Protein AF-A0A9Q0WV45-F1 (afdb_monomer)

Foldseek 3Di:
DVVVVVVVVVVVVVVVVVVVVVVVVPPPDDDDDDDDDDDDDDDDDDDDDDDDDDDDDDDDDDDPPPPVPPDDPPCPLVVLLVVLLVCLVVLVLVVSVVSVVVCVVVVHDHDPVSLLSSLLSCLVVLVLVVSVVSLVVCVVVVHQDAQSSLLSNLSSCLVNLVLVVNVVSQVVCVVSVHDDAQSSLLSNLSSCLSVLNLVVSVVSVVVCVVVVHQHALSSLVSSLVSCVVVVVVVVSVVSCVVCVVSVYDNDPPDDDD

Nearest PDB structures (foldseek):
  4ozs-assembly1_A  TM=9.075E-01  e=2.941E-12  synthetic construct
  5i9g-assembly1_C  TM=8.304E-01  e=3.432E-10  unidentified
  5i9f-assembly1_A  TM=8.512E-01  e=6.110E-10  unidentified
  6een-assembly1_B  TM=8.638E-01  e=1.937E-09  Zea mays
  4m57-assembly1_A  TM=7.706E-01  e=5.882E-08  Zea mays

Radius of gyration: 26.82 Å; Cα contacts (8 Å, |Δi|>4): 240; chains: 1; bounding box: 49×54×96 Å

Solvent-accessible surface area (backbone atoms only — not comparable to full-atom values): 15395 Å² total; per-residue (Å²): 123,67,72,65,56,55,54,53,54,53,54,56,51,54,54,56,53,54,59,50,56,65,58,62,73,70,70,84,74,80,91,79,87,86,81,81,82,82,85,85,82,89,78,84,86,80,89,79,90,79,89,76,88,80,81,92,76,90,79,91,79,92,74,90,69,84,69,78,76,85,73,76,76,75,75,44,71,63,61,50,42,51,52,31,46,48,28,20,73,72,62,42,54,67,60,19,49,52,51,48,51,53,40,49,74,71,72,49,79,76,54,70,70,43,53,37,46,42,24,31,34,27,5,74,69,52,42,41,71,61,21,49,51,54,52,50,51,42,43,75,74,70,46,80,83,49,62,67,42,53,44,17,50,37,46,6,25,40,69,65,67,36,48,70,60,31,55,46,52,54,53,48,36,50,76,72,72,39,73,82,48,64,66,46,52,45,46,52,33,47,25,25,48,75,69,70,36,54,73,58,25,53,52,50,51,53,49,36,50,75,69,74,35,76,80,53,48,64,54,54,50,52,55,37,50,58,24,56,80,68,70,40,54,72,60,33,53,52,51,52,52,51,35,52,75,71,71,36,64,79,69,81,68,79,76,91,123

pLDDT: mean 72.74, std 25.06, range [26.7, 96.5]

Organism: Salix purpurea (NCBI:txid77065)

Secondary structure (DSSP, 8-state):
-HHHHHHHHHHHHHHHHHHHHHHHTTSSS-----PPPPPPP-PPPPPPP---------------------------HHHHHHHHHHHHHHT-HHHHHHHHHHHHHTTPPPPHHHHHHHHHHHHHTT-HHHHHHHHHHHHHTT----HHHHHHHHHHHHHHT-HHHHHHHHHHHHHTTPPP-HHHHHHHHHHHHHTT-HHHHHHHHHHHHHTTPPPPHHHHHHHHHHHHTTT-HHHHHHHHHHHHHTTPPPP------

InterPro domains:
  IPR002885 Pentatricopeptide repeat [PF01535] (83-107)
  IPR002885 Pentatricopeptide repeat [PF13812] (134-194)
  IPR002885 Pentatricopeptide repeat [PF13812] (204-251)
  IPR002885 Pentatricopeptide repeat [PS51375] (111-145)
  IPR002885 Pentatricopeptide repeat [PS51375] (146-180)
  IPR002885 Pentatricopeptide repeat [PS51375] (181-215)
  IPR002885 Pentatricopeptide repeat [PS51375] (216-250)
  IPR002885 Pentatricopeptide repeat [TIGR00756] (117-145)
  IPR002885 Pentatricopeptide repeat [TIGR00756] (149-182)
  IPR002885 Pentatricopeptide repeat [TIGR00756] (184-217)
  IPR002885 Pentatricopeptide repeat [TIGR00756] (219-251)
  IPR011990 Tetratricopeptide-like helical domain superfamily [G3DSA:1.25.40.10] (65-255)

Structure (mmCIF, N/CA/C/O backbone):
data_AF-A0A9Q0WV45-F1
#
_entry.id   AF-A0A9Q0WV45-F1
#
loop_
_atom_site.group_PDB
_atom_site.id
_atom_site.type_symbol
_atom_site.label_atom_id
_atom_site.label_alt_id
_atom_site.label_comp_id
_atom_site.label_asym_id
_atom_site.label_entity_id
_atom_site.label_seq_id
_atom_site.pdbx_PDB_ins_code
_atom_site.Cartn_x
_atom_site.Cartn_y
_atom_site.Cartn_z
_atom_site.occupancy
_atom_site.B_iso_or_equiv
_atom_site.auth_seq_id
_atom_site.auth_comp_id
_atom_site.auth_asym_id
_atom_site.auth_atom_id
_atom_site.pdbx_PDB_model_num
ATOM 1 N N . MET A 1 1 ? 6.193 -15.488 38.669 1.00 48.66 1 MET A N 1
ATOM 2 C CA . MET A 1 1 ? 6.327 -14.831 37.346 1.00 48.66 1 MET A CA 1
ATOM 3 C C . MET A 1 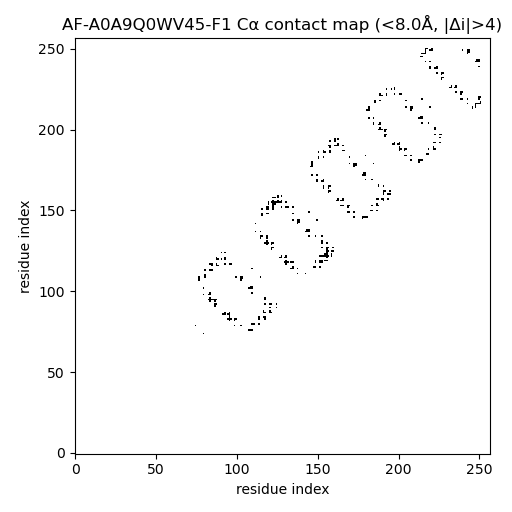1 ? 5.988 -15.732 36.147 1.00 48.66 1 MET A C 1
ATOM 5 O O . MET A 1 1 ? 5.715 -15.178 35.095 1.00 48.66 1 MET A O 1
ATOM 9 N N . LEU A 1 2 ? 5.886 -17.067 36.277 1.00 40.47 2 LEU A N 1
ATOM 10 C CA . LEU A 1 2 ? 5.520 -17.950 35.149 1.00 40.47 2 LEU A CA 1
ATOM 11 C C . LEU A 1 2 ? 4.048 -17.862 34.682 1.00 40.47 2 LEU A C 1
ATOM 13 O O . LEU A 1 2 ? 3.766 -18.059 33.505 1.00 40.47 2 LEU A O 1
ATOM 17 N N . HIS A 1 3 ? 3.105 -17.513 35.564 1.00 36.91 3 HIS A N 1
ATOM 18 C CA . HIS A 1 3 ? 1.670 -17.551 35.235 1.00 36.91 3 HIS A CA 1
ATOM 19 C C . HIS A 1 3 ? 1.223 -16.462 34.230 1.00 36.91 3 HIS A C 1
ATOM 21 O O . HIS A 1 3 ? 0.273 -16.657 33.477 1.00 36.91 3 HIS A O 1
ATOM 27 N N . LYS A 1 4 ? 1.930 -15.320 34.164 1.00 41.25 4 LYS A N 1
ATOM 28 C CA . LYS A 1 4 ? 1.641 -14.241 33.194 1.00 41.25 4 LYS A CA 1
ATOM 29 C C . LYS A 1 4 ? 2.154 -14.558 31.785 1.00 41.25 4 LYS A C 1
ATOM 31 O O . LYS A 1 4 ? 1.558 -14.111 30.809 1.00 41.25 4 LYS A O 1
ATOM 36 N N . THR A 1 5 ? 3.223 -15.341 31.672 1.00 43.84 5 THR A N 1
ATOM 37 C CA . THR A 1 5 ? 3.830 -15.703 30.383 1.00 43.84 5 THR A CA 1
ATOM 38 C C . THR A 1 5 ? 3.007 -16.771 29.664 1.00 43.84 5 THR A C 1
ATOM 40 O O . THR A 1 5 ? 2.782 -16.667 28.462 1.00 43.84 5 THR A O 1
ATOM 43 N N . ILE A 1 6 ? 2.462 -17.734 30.415 1.00 39.97 6 ILE A N 1
ATOM 44 C CA . ILE A 1 6 ? 1.601 -18.799 29.874 1.00 39.97 6 ILE A CA 1
ATOM 45 C C . ILE A 1 6 ? 0.272 -18.220 29.357 1.00 39.97 6 ILE A C 1
ATOM 47 O O . ILE A 1 6 ? -0.190 -18.591 28.282 1.00 39.97 6 ILE A O 1
ATOM 51 N N . SER A 1 7 ? -0.292 -17.227 30.053 1.00 37.06 7 SER A N 1
ATOM 52 C CA . SER A 1 7 ? -1.526 -16.548 29.633 1.00 37.06 7 SER A CA 1
ATOM 53 C C . SER A 1 7 ? -1.351 -15.749 28.325 1.00 37.06 7 SER A C 1
ATOM 55 O O . SER A 1 7 ? -2.221 -15.798 27.460 1.00 37.06 7 SER A O 1
ATOM 57 N N . LYS A 1 8 ? -0.194 -15.099 28.107 1.00 41.16 8 LYS A N 1
ATOM 58 C CA . LYS A 1 8 ? 0.114 -14.416 26.832 1.00 41.16 8 LYS A CA 1
ATOM 59 C C . LYS A 1 8 ? 0.309 -15.386 25.662 1.00 41.16 8 LYS A C 1
ATOM 61 O O . LYS A 1 8 ? -0.180 -15.103 24.575 1.00 41.16 8 LYS A O 1
ATOM 66 N N . ALA A 1 9 ? 0.964 -16.526 25.887 1.00 37.97 9 ALA A N 1
ATOM 67 C CA . ALA A 1 9 ? 1.176 -17.538 24.848 1.00 37.97 9 ALA A CA 1
ATOM 68 C C . ALA A 1 9 ? -0.128 -18.256 24.438 1.00 37.97 9 ALA A C 1
ATOM 70 O O . ALA A 1 9 ? -0.337 -18.552 23.264 1.00 37.97 9 ALA A O 1
ATOM 71 N N . LEU A 1 10 ? -1.047 -18.489 25.382 1.00 32.81 10 LEU A N 1
ATOM 72 C CA . LEU A 1 10 ? -2.367 -19.069 25.096 1.00 32.81 10 LEU A CA 1
ATOM 73 C C . LEU A 1 10 ? -3.262 -18.127 24.270 1.00 32.81 10 LEU A C 1
ATOM 75 O O . LEU A 1 10 ? -4.000 -18.588 23.400 1.00 32.81 10 LEU A O 1
ATOM 79 N N . VAL A 1 11 ? -3.169 -16.810 24.478 1.00 39.44 11 VAL A N 1
ATOM 80 C CA . VAL A 1 11 ? -3.954 -15.818 23.717 1.00 39.44 11 VAL A CA 1
ATOM 81 C C . VAL A 1 11 ? -3.408 -15.614 22.295 1.00 39.44 11 VAL A C 1
ATOM 83 O O . VAL A 1 11 ? -4.184 -15.495 21.349 1.00 39.44 11 VAL A O 1
ATOM 86 N N . THR A 1 12 ? -2.086 -15.645 22.094 1.00 40.22 12 THR A N 1
ATOM 87 C CA . THR A 1 12 ? -1.501 -15.545 20.741 1.00 40.22 12 THR A CA 1
ATOM 88 C C . THR A 1 12 ? -1.760 -16.797 19.902 1.00 40.22 12 THR A C 1
ATOM 90 O O . THR A 1 12 ? -2.012 -16.690 18.703 1.00 40.22 12 THR A O 1
ATOM 93 N N . THR A 1 13 ? -1.779 -17.973 20.532 1.00 37.66 13 THR A N 1
ATOM 94 C CA . THR A 1 13 ? -2.038 -19.249 19.843 1.00 37.66 13 THR A CA 1
ATOM 95 C C . THR A 1 13 ? -3.519 -19.413 19.478 1.00 37.66 13 THR A C 1
ATOM 97 O O . THR A 1 13 ? -3.844 -19.933 18.416 1.00 37.66 13 THR A O 1
ATOM 100 N N . THR A 1 14 ? -4.442 -18.912 20.305 1.00 39.31 14 THR A N 1
ATOM 101 C CA . THR A 1 14 ? -5.886 -18.952 19.992 1.00 39.31 14 THR A CA 1
ATOM 102 C C . THR A 1 14 ? -6.281 -17.969 18.881 1.00 39.31 14 THR A C 1
ATOM 104 O O . THR A 1 14 ? -7.163 -18.281 18.081 1.00 39.31 14 THR A O 1
ATOM 107 N N . SER A 1 15 ? -5.581 -16.834 18.751 1.00 38.91 15 SER A N 1
ATOM 108 C CA . SER A 1 15 ? -5.764 -15.881 17.643 1.00 38.91 15 SER A CA 1
ATOM 109 C C . SER A 1 15 ? -5.333 -16.459 16.285 1.00 38.91 15 SER A C 1
ATOM 111 O O . SER A 1 15 ? -6.067 -16.343 15.302 1.00 38.91 15 SER A O 1
ATOM 113 N N . SER A 1 16 ? -4.190 -17.155 16.219 1.00 38.06 16 SER A N 1
ATOM 114 C CA . SER A 1 16 ? -3.715 -17.776 14.971 1.00 38.06 16 SER A CA 1
ATOM 115 C C . SER A 1 16 ? -4.549 -18.992 14.549 1.00 38.06 16 SER A C 1
ATOM 117 O O . SER A 1 16 ? -4.805 -19.174 13.357 1.00 38.06 16 SER A O 1
ATOM 119 N N . LEU A 1 17 ? -5.045 -19.781 15.509 1.00 37.91 17 LEU A N 1
ATOM 120 C CA . LEU A 1 17 ? -5.918 -20.932 15.248 1.00 37.91 17 LEU A CA 1
ATOM 121 C C . LEU A 1 17 ? -7.299 -20.513 14.714 1.00 37.91 17 LEU A C 1
ATOM 123 O O . LEU A 1 17 ? -7.836 -21.178 13.829 1.00 37.91 17 LEU A O 1
ATOM 127 N N . SER A 1 18 ? -7.840 -19.377 15.171 1.00 41.97 18 SER A N 1
ATOM 128 C CA . SER A 1 18 ? -9.083 -18.807 14.626 1.00 41.97 18 SER A CA 1
ATOM 129 C C . SER A 1 18 ? -8.896 -18.272 13.194 1.00 41.97 18 SER A C 1
ATOM 131 O O . SER A 1 18 ? -9.733 -18.525 12.324 1.00 41.97 18 SER A O 1
ATOM 133 N N . LYS A 1 19 ? -7.750 -17.625 12.904 1.00 42.38 19 LYS A N 1
ATOM 134 C CA . LYS A 1 19 ? -7.385 -17.136 11.555 1.00 42.38 19 LYS A CA 1
ATOM 135 C C . LYS A 1 19 ? -7.259 -18.280 10.525 1.00 42.38 19 LYS A C 1
ATOM 137 O O . LYS A 1 19 ? -7.697 -18.124 9.387 1.00 42.38 19 LYS A O 1
ATOM 142 N N . ALA A 1 20 ? -6.722 -19.442 10.911 1.00 36.84 20 ALA A N 1
ATOM 143 C CA . ALA A 1 20 ? -6.561 -20.594 10.011 1.00 36.84 20 ALA A CA 1
ATOM 144 C C . ALA A 1 20 ? -7.879 -21.351 9.731 1.00 36.84 20 ALA A C 1
ATOM 146 O O . ALA A 1 20 ? -8.113 -21.806 8.607 1.00 36.84 20 ALA A O 1
ATOM 147 N N . ALA A 1 21 ? -8.766 -21.460 10.725 1.00 36.19 21 ALA A N 1
ATOM 148 C CA . ALA A 1 21 ? -10.032 -22.187 10.600 1.00 36.19 21 ALA A CA 1
ATOM 149 C C . ALA A 1 21 ? -11.018 -21.534 9.610 1.00 36.19 21 ALA A C 1
ATOM 151 O O . ALA A 1 21 ? -11.698 -22.238 8.863 1.00 36.19 21 ALA A O 1
ATOM 152 N N . VAL A 1 22 ? -11.052 -20.197 9.538 1.00 42.50 22 VAL A N 1
ATOM 153 C CA . VAL A 1 22 ? -11.898 -19.458 8.579 1.00 42.50 22 VAL A CA 1
ATOM 154 C C . VAL A 1 22 ? -11.371 -19.585 7.140 1.00 42.50 22 VAL A C 1
ATOM 156 O O . VAL A 1 22 ? -12.165 -19.731 6.213 1.00 42.50 22 VAL A O 1
ATOM 159 N N . MET A 1 23 ? -10.046 -19.609 6.938 1.00 39.47 23 MET A N 1
ATOM 160 C CA . MET A 1 23 ? -9.437 -19.764 5.605 1.00 39.47 23 MET A CA 1
ATOM 161 C C . MET A 1 23 ? -9.555 -21.184 5.033 1.00 39.47 23 MET A C 1
ATOM 163 O O . MET A 1 23 ? -9.685 -21.345 3.822 1.00 39.47 23 MET A O 1
ATOM 167 N N . THR A 1 24 ? -9.534 -22.217 5.879 1.00 40.41 24 THR A N 1
ATOM 168 C CA . THR A 1 24 ? -9.488 -23.616 5.409 1.00 40.41 24 THR A CA 1
ATOM 169 C C . THR A 1 24 ? -10.863 -24.120 4.938 1.00 40.41 24 THR A C 1
ATOM 171 O O . THR A 1 24 ? -10.942 -25.001 4.087 1.00 40.41 24 THR A O 1
ATOM 174 N N . SER A 1 25 ? -11.959 -23.517 5.414 1.00 36.31 25 SER A N 1
ATOM 175 C CA . SER A 1 25 ? -13.335 -23.913 5.063 1.00 36.31 25 SER A CA 1
ATOM 176 C C . SER A 1 25 ? -13.777 -23.484 3.648 1.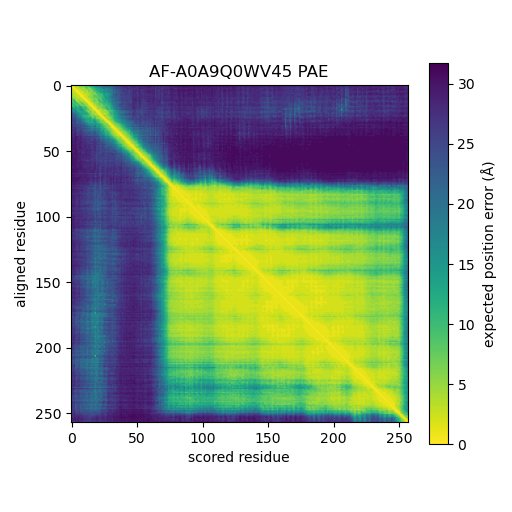00 36.31 25 SER A C 1
ATOM 178 O O . SER A 1 25 ? -14.696 -24.068 3.083 1.00 36.31 25 SER A O 1
ATOM 180 N N . LEU A 1 26 ? -13.118 -22.493 3.032 1.00 42.53 26 LEU A N 1
ATOM 181 C CA . LEU A 1 26 ? -13.574 -21.884 1.769 1.00 42.53 26 LEU A CA 1
ATOM 182 C C . LEU A 1 26 ? -12.768 -22.293 0.523 1.00 42.53 26 LEU A C 1
ATOM 184 O O . LEU A 1 26 ? -13.126 -21.899 -0.584 1.00 42.53 26 LEU A O 1
ATOM 188 N N . LEU A 1 27 ? -11.712 -23.098 0.674 1.00 39.78 27 LEU A N 1
ATOM 189 C CA . LEU A 1 27 ? -10.828 -23.505 -0.430 1.00 39.78 27 LEU A CA 1
ATOM 190 C C . LEU A 1 27 ? -11.103 -24.919 -0.982 1.00 39.78 27 LEU A C 1
ATOM 192 O O . LEU A 1 27 ? -10.409 -25.347 -1.899 1.00 39.78 27 LEU A O 1
ATOM 196 N N . SER A 1 28 ? -12.113 -25.652 -0.490 1.00 34.50 28 SER A N 1
ATOM 197 C CA . SER A 1 28 ? -12.399 -27.020 -0.978 1.00 34.50 28 SER A CA 1
ATOM 198 C C . SER A 1 28 ? -13.338 -27.096 -2.189 1.00 34.50 28 SER A C 1
ATOM 200 O O . SER A 1 28 ? -13.723 -28.181 -2.617 1.00 34.50 28 SER A O 1
ATOM 202 N N . SER A 1 29 ? -13.721 -25.970 -2.786 1.00 35.28 29 SER A N 1
ATOM 203 C CA . SER A 1 29 ? -14.594 -25.969 -3.959 1.00 35.28 29 SER A CA 1
ATOM 204 C C . SER A 1 29 ? -14.126 -24.904 -4.930 1.00 35.28 29 SER A C 1
ATOM 206 O O . SER A 1 29 ? -14.480 -23.742 -4.775 1.00 35.28 29 SER A O 1
ATOM 208 N N . THR A 1 30 ? -13.270 -25.284 -5.881 1.00 32.06 30 THR A N 1
ATOM 209 C CA . THR A 1 30 ? -13.444 -25.081 -7.335 1.00 32.06 30 THR A CA 1
ATOM 210 C C . THR A 1 30 ? -12.118 -25.402 -8.038 1.00 32.06 30 THR A C 1
ATOM 212 O O . THR A 1 30 ? -11.216 -24.575 -8.132 1.00 32.06 30 THR A O 1
ATOM 215 N N . THR A 1 31 ? -11.983 -26.627 -8.540 1.00 32.28 31 THR A N 1
ATOM 216 C CA . THR A 1 31 ? -10.929 -27.016 -9.485 1.00 32.28 31 THR A CA 1
ATOM 217 C C . THR A 1 31 ? -11.326 -26.574 -10.895 1.00 32.28 31 THR A C 1
ATOM 219 O O . THR A 1 31 ? -12.325 -27.064 -11.419 1.00 32.28 31 THR A O 1
ATOM 222 N N . TYR A 1 32 ? -10.548 -25.694 -11.531 1.00 29.33 32 TYR A N 1
ATOM 223 C CA . TYR A 1 32 ? -10.675 -25.375 -12.961 1.00 29.33 32 TYR A CA 1
ATOM 224 C C . TYR A 1 32 ? -9.523 -26.015 -13.756 1.00 29.33 32 TYR A C 1
ATOM 226 O O . TYR A 1 32 ? -8.365 -25.847 -13.371 1.00 29.33 32 TYR A O 1
ATOM 234 N N . PRO A 1 33 ? -9.786 -26.722 -14.872 1.00 32.44 33 PRO A N 1
ATOM 235 C CA . PRO A 1 33 ? -8.728 -27.270 -15.710 1.00 32.44 33 PRO A CA 1
ATOM 236 C C . PRO A 1 33 ? -8.181 -26.214 -16.686 1.00 32.44 33 PRO A C 1
ATOM 238 O O . PRO A 1 33 ? -8.927 -25.518 -17.376 1.00 32.44 33 PRO A O 1
ATOM 241 N N . ARG A 1 34 ? -6.850 -26.135 -16.768 1.00 31.92 34 ARG A N 1
ATOM 242 C CA . ARG A 1 34 ? -6.072 -25.279 -17.676 1.00 31.92 34 ARG A CA 1
ATOM 243 C C . ARG A 1 34 ? -6.108 -25.877 -19.094 1.00 31.92 34 ARG A C 1
ATOM 245 O O . ARG A 1 34 ? -5.553 -26.950 -19.308 1.00 31.92 34 ARG A O 1
ATOM 252 N N . LYS A 1 35 ? -6.753 -25.215 -20.064 1.00 34.69 35 LYS A N 1
ATOM 253 C CA . LYS A 1 35 ? -6.632 -25.565 -21.495 1.00 34.69 35 LYS A CA 1
ATOM 254 C C . LYS A 1 35 ? -5.395 -24.878 -22.082 1.00 34.69 35 LYS A C 1
ATOM 256 O O . LYS A 1 35 ? -5.243 -23.669 -21.938 1.00 34.69 35 LYS A O 1
ATOM 261 N N . SER A 1 36 ? -4.519 -25.645 -22.724 1.00 33.09 36 SER A N 1
ATOM 262 C CA . SER A 1 36 ? -3.385 -25.140 -23.505 1.00 33.09 36 SER A CA 1
ATOM 263 C C . SER A 1 36 ? -3.856 -24.561 -24.853 1.00 33.09 36 SER A C 1
ATOM 265 O O . SER A 1 36 ? -4.780 -25.117 -25.453 1.00 33.09 36 SER A O 1
ATOM 267 N N . PRO A 1 37 ? -3.251 -23.468 -25.355 1.00 37.47 37 PRO A N 1
ATOM 268 C CA . PRO A 1 37 ? -3.533 -22.963 -26.698 1.00 37.47 37 PRO A CA 1
ATOM 269 C C . PRO A 1 37 ? -2.761 -23.762 -27.772 1.00 37.47 37 PRO A C 1
ATOM 271 O O . PRO A 1 37 ? -1.710 -24.332 -27.464 1.00 37.47 37 PRO A O 1
ATOM 274 N N . PRO A 1 38 ? -3.255 -23.827 -29.026 1.00 38.12 38 PRO A N 1
ATOM 275 C CA . PRO A 1 38 ? -2.567 -24.513 -30.117 1.00 38.12 38 PRO A CA 1
ATOM 276 C C . PRO A 1 38 ? -1.430 -23.648 -30.703 1.00 38.12 38 PRO A C 1
ATOM 278 O O . PRO A 1 38 ? -1.440 -22.426 -30.534 1.00 38.12 38 PRO A O 1
ATOM 281 N N . PRO A 1 39 ? -0.448 -24.254 -31.396 1.00 33.34 39 PRO A N 1
ATOM 282 C CA . PRO A 1 39 ? 0.703 -23.536 -31.937 1.00 33.34 39 PRO A CA 1
ATOM 283 C C . PRO A 1 39 ? 0.329 -22.693 -33.167 1.00 33.34 39 PRO A C 1
ATOM 285 O O . PRO A 1 39 ? -0.424 -23.135 -34.032 1.00 33.34 39 PRO A O 1
ATOM 288 N N . LEU A 1 40 ? 0.884 -21.480 -33.247 1.00 32.75 40 LEU A N 1
ATOM 289 C CA . LEU A 1 40 ? 0.734 -20.567 -34.382 1.00 32.75 40 LEU A CA 1
ATOM 290 C C . LEU A 1 40 ? 1.698 -20.958 -35.512 1.00 32.75 40 LEU A C 1
ATOM 292 O O . LEU A 1 40 ? 2.916 -20.952 -35.336 1.00 32.75 40 LEU A O 1
ATOM 296 N N . THR A 1 41 ? 1.147 -21.283 -36.678 1.00 33.09 41 THR A N 1
ATOM 297 C CA . THR A 1 41 ? 1.887 -21.546 -37.916 1.00 33.09 41 THR A CA 1
ATOM 298 C C . THR A 1 41 ? 2.332 -20.220 -38.547 1.00 33.09 41 THR A C 1
ATOM 300 O O . THR A 1 41 ? 1.504 -19.363 -38.844 1.00 33.09 41 THR A O 1
ATOM 303 N N . LEU A 1 42 ? 3.640 -20.047 -38.758 1.00 32.12 42 LEU A N 1
ATOM 304 C CA . LEU A 1 42 ? 4.238 -18.907 -39.462 1.00 32.12 42 LEU A CA 1
ATOM 305 C C . LEU A 1 42 ? 3.923 -18.967 -40.967 1.00 32.12 42 LEU A C 1
ATOM 307 O O . LEU A 1 42 ? 4.487 -19.786 -41.690 1.00 32.12 42 LEU A O 1
ATOM 311 N N . THR A 1 43 ? 3.073 -18.067 -41.455 1.00 29.48 43 THR A N 1
ATOM 312 C CA . THR A 1 43 ? 2.952 -17.742 -42.886 1.00 29.48 43 THR A CA 1
ATOM 313 C C . THR A 1 43 ? 3.725 -16.460 -43.190 1.00 29.48 43 THR A C 1
ATOM 315 O O . THR A 1 43 ? 3.404 -15.400 -42.660 1.00 29.48 43 THR A O 1
ATOM 318 N N . GLN A 1 44 ? 4.755 -16.562 -44.036 1.00 32.03 44 GLN A N 1
ATOM 319 C CA . GLN A 1 44 ? 5.490 -15.416 -44.584 1.00 32.03 44 GLN A CA 1
ATOM 320 C C . GLN A 1 44 ? 4.611 -14.601 -45.553 1.00 32.03 44 GLN A C 1
ATOM 322 O O . GLN A 1 44 ? 3.871 -15.212 -46.330 1.00 32.03 44 GLN A O 1
ATOM 327 N N . PRO A 1 45 ? 4.711 -13.259 -45.595 1.00 32.16 45 PRO A N 1
ATOM 328 C CA . PRO A 1 45 ? 4.045 -12.475 -46.627 1.00 32.16 45 PRO A CA 1
ATOM 329 C C . PRO A 1 45 ? 4.879 -12.432 -47.921 1.00 32.16 45 PRO A C 1
ATOM 331 O O . PRO A 1 45 ? 6.083 -12.185 -47.903 1.00 32.16 45 PRO A O 1
ATOM 334 N N . GLN A 1 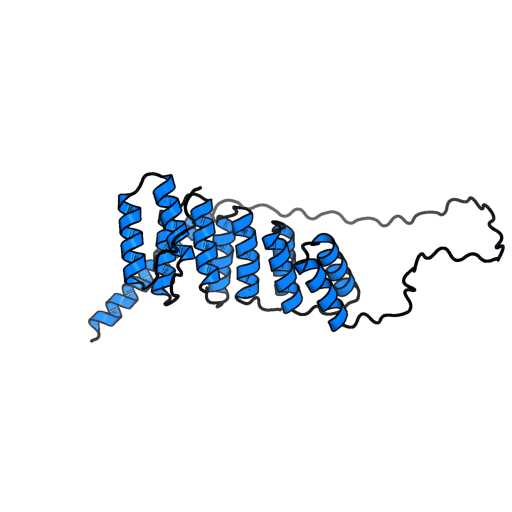46 ? 4.211 -12.676 -49.050 1.00 31.28 46 GLN A N 1
ATOM 335 C CA . GLN A 1 46 ? 4.724 -12.497 -50.414 1.00 31.28 46 GLN A CA 1
ATOM 336 C C . GLN A 1 46 ? 4.775 -10.998 -50.787 1.00 31.28 46 GLN A C 1
ATOM 338 O O . GLN A 1 46 ? 3.917 -10.242 -50.325 1.00 31.28 46 GLN A O 1
ATOM 343 N N . PRO A 1 47 ? 5.713 -10.546 -51.643 1.00 32.28 47 PRO A N 1
ATOM 344 C CA . PRO A 1 47 ? 5.783 -9.151 -52.064 1.00 32.28 47 PRO A CA 1
ATOM 345 C C . PRO A 1 47 ? 4.808 -8.881 -53.219 1.00 32.28 47 PRO A C 1
ATOM 347 O O . PRO A 1 47 ? 4.824 -9.579 -54.233 1.00 32.28 47 PRO A O 1
ATOM 350 N N . HIS A 1 48 ? 3.984 -7.837 -53.094 1.00 34.06 48 HIS A N 1
ATOM 351 C CA . HIS A 1 48 ? 3.205 -7.308 -54.215 1.00 34.06 48 HIS A CA 1
ATOM 352 C C . HIS A 1 48 ? 3.928 -6.122 -54.873 1.00 34.06 48 HIS A C 1
ATOM 354 O O . HIS A 1 48 ? 4.502 -5.287 -54.170 1.00 34.06 48 HIS A O 1
ATOM 360 N N . PRO A 1 49 ? 3.916 -6.040 -56.215 1.00 40.41 49 PRO A N 1
ATOM 361 C CA . PRO A 1 49 ? 4.636 -5.026 -56.966 1.00 40.41 49 PRO A CA 1
ATOM 362 C C . PRO A 1 49 ? 3.782 -3.765 -57.060 1.00 40.41 49 PRO A C 1
ATOM 364 O O . PRO A 1 49 ? 2.596 -3.884 -57.324 1.00 40.41 49 PRO A O 1
ATOM 367 N N . LEU A 1 50 ? 4.377 -2.584 -56.901 1.00 30.16 50 LEU A N 1
ATOM 368 C CA . LEU A 1 50 ? 4.079 -1.395 -57.707 1.00 30.16 50 LEU A CA 1
ATOM 369 C C . LEU A 1 50 ? 5.149 -0.331 -57.409 1.00 30.16 50 L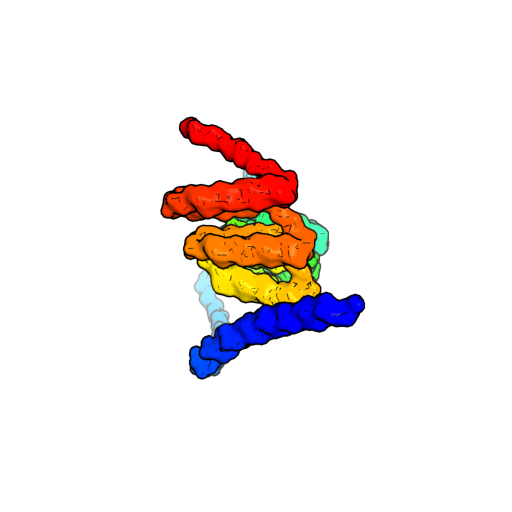EU A C 1
ATOM 371 O O . LEU A 1 50 ? 5.131 0.361 -56.396 1.00 30.16 50 LEU A O 1
ATOM 375 N N . LEU A 1 51 ? 6.108 -0.255 -58.331 1.00 30.72 51 LEU A N 1
ATOM 376 C CA . LEU A 1 51 ? 7.076 0.822 -58.488 1.00 30.72 51 LEU A CA 1
ATOM 377 C C . LEU A 1 51 ? 6.348 2.094 -58.939 1.00 30.72 51 LEU A C 1
ATOM 379 O O . LEU A 1 51 ? 5.862 2.158 -60.067 1.00 30.72 51 LEU A O 1
ATOM 383 N N . LEU A 1 52 ? 6.360 3.132 -58.108 1.00 32.19 52 LEU A N 1
ATOM 384 C CA . LEU A 1 52 ? 6.293 4.512 -58.578 1.00 32.19 52 LEU A CA 1
ATOM 385 C C . LEU A 1 52 ? 7.559 5.228 -58.103 1.00 32.19 52 LEU A C 1
ATOM 387 O O . LEU A 1 52 ? 7.742 5.523 -56.929 1.00 32.19 52 LEU A O 1
ATOM 391 N N . HIS A 1 53 ? 8.459 5.384 -59.070 1.00 30.97 53 HIS A N 1
ATOM 392 C CA . HIS A 1 53 ? 9.572 6.317 -59.140 1.00 30.97 53 HIS A CA 1
ATOM 393 C C . HIS A 1 53 ? 9.431 7.550 -58.227 1.00 30.97 53 HIS A C 1
ATOM 395 O O . HIS A 1 53 ? 8.478 8.318 -58.333 1.00 30.97 53 HIS A O 1
ATOM 401 N N . TRP A 1 54 ? 10.445 7.793 -57.401 1.00 26.70 54 TRP A N 1
ATOM 402 C CA . TRP A 1 54 ? 10.685 9.109 -56.821 1.00 26.70 54 TRP A CA 1
ATOM 403 C C . TRP A 1 54 ? 12.158 9.453 -57.033 1.00 26.70 54 TRP A C 1
ATOM 405 O O . TRP A 1 54 ? 13.053 8.784 -56.522 1.00 26.70 54 TRP A O 1
ATOM 415 N N . THR A 1 55 ? 12.404 10.437 -57.891 1.00 29.67 55 THR A N 1
ATOM 416 C CA . THR A 1 55 ? 13.726 11.017 -58.151 1.00 29.67 55 THR A CA 1
ATOM 417 C C . THR A 1 55 ? 14.030 12.082 -57.095 1.00 29.67 55 THR A C 1
ATOM 419 O O . THR A 1 55 ? 13.137 12.876 -56.798 1.00 29.67 55 THR A O 1
ATOM 422 N N . PRO A 1 56 ? 15.259 12.166 -56.558 1.00 30.12 56 PRO A N 1
ATOM 423 C CA . PRO A 1 56 ? 15.599 13.170 -55.561 1.00 30.12 56 PRO A CA 1
ATOM 424 C C . PRO A 1 56 ? 15.866 14.517 -56.242 1.00 30.12 56 PRO A C 1
ATOM 426 O O . PRO A 1 56 ? 16.704 14.603 -57.140 1.00 30.12 56 PRO A O 1
ATOM 429 N N . LEU A 1 57 ? 15.184 15.573 -55.798 1.00 28.48 57 LEU A N 1
ATOM 430 C CA . LEU A 1 57 ? 15.585 16.950 -56.078 1.00 28.48 57 LEU A CA 1
ATOM 431 C C . LEU A 1 57 ? 15.899 17.649 -54.754 1.00 28.48 57 LEU A C 1
ATOM 433 O O . LEU A 1 57 ? 15.038 17.814 -53.895 1.00 28.48 57 LEU A O 1
ATOM 437 N N . SER A 1 58 ? 17.162 18.031 -54.610 1.00 30.84 58 SER A N 1
ATOM 438 C CA . SER A 1 58 ? 17.660 18.967 -53.610 1.00 30.84 58 SER A CA 1
ATOM 439 C C . SER A 1 58 ? 17.067 20.363 -53.822 1.00 30.84 58 SER A C 1
ATOM 441 O O . SER A 1 58 ? 17.100 20.837 -54.955 1.00 30.84 58 SER A O 1
ATOM 443 N N . SER A 1 59 ? 16.642 21.029 -52.744 1.00 28.05 59 SER A N 1
ATOM 444 C CA . SER A 1 59 ? 17.096 22.380 -52.349 1.00 28.05 59 SER A CA 1
ATOM 445 C C . SER A 1 59 ? 16.169 22.984 -51.285 1.00 28.05 59 SER A C 1
ATOM 447 O O . SER A 1 59 ? 14.998 23.236 -51.556 1.00 28.05 59 SER A O 1
ATOM 449 N N . ASP A 1 60 ? 16.737 23.223 -50.104 1.00 33.78 60 ASP A N 1
ATOM 450 C CA . ASP A 1 60 ? 16.540 24.368 -49.207 1.00 33.78 60 ASP A CA 1
ATOM 451 C C . ASP A 1 60 ? 15.132 24.943 -48.972 1.00 33.78 60 ASP A C 1
ATOM 453 O O . ASP A 1 60 ? 14.612 25.724 -49.768 1.00 33.78 60 ASP A O 1
ATOM 457 N N . SER A 1 61 ? 14.603 24.710 -47.762 1.00 28.94 61 SER A N 1
ATOM 458 C CA . SER A 1 61 ? 14.052 25.753 -46.870 1.00 28.94 61 SER A CA 1
ATOM 459 C C . SER A 1 61 ? 13.816 25.191 -45.453 1.00 28.94 61 SER A C 1
ATOM 461 O O . SER A 1 61 ? 13.307 24.078 -45.329 1.00 28.94 61 SER A O 1
ATOM 463 N N . PRO A 1 62 ? 14.155 25.924 -44.371 1.00 36.31 62 PRO A N 1
ATOM 464 C CA . PRO A 1 62 ? 14.154 25.393 -43.013 1.00 36.31 62 PRO A CA 1
ATOM 465 C C . PRO A 1 62 ? 12.781 25.572 -42.354 1.00 36.31 62 PRO A C 1
ATOM 467 O O . PRO A 1 62 ? 12.510 26.584 -41.710 1.00 36.31 62 PRO A O 1
ATOM 470 N N . SER A 1 63 ? 11.901 24.581 -42.469 1.00 31.89 63 SER A N 1
ATOM 471 C CA . SER A 1 63 ? 10.826 24.418 -41.489 1.00 31.89 63 SER A CA 1
ATOM 472 C C . SER A 1 63 ? 11.410 23.700 -40.277 1.00 31.89 63 SER A C 1
ATOM 474 O O . SER A 1 63 ? 11.788 22.539 -40.381 1.00 31.89 63 SER A O 1
ATOM 476 N N . HIS A 1 64 ? 11.518 24.405 -39.148 1.00 35.41 64 HIS A N 1
ATOM 477 C CA . HIS A 1 64 ? 11.860 23.837 -37.843 1.00 35.41 64 HIS A CA 1
ATOM 478 C C . HIS A 1 64 ? 10.811 22.797 -37.420 1.00 35.41 64 HIS A C 1
ATOM 480 O O . HIS A 1 64 ? 9.894 23.077 -36.652 1.00 35.41 64 HIS A O 1
ATOM 486 N N . THR A 1 65 ? 10.947 21.583 -37.922 1.00 31.52 65 THR A N 1
ATOM 487 C CA . THR A 1 65 ? 10.749 20.392 -37.113 1.00 31.52 65 THR A CA 1
ATOM 488 C C . THR A 1 65 ? 12.152 19.993 -36.703 1.00 31.52 65 THR A C 1
ATOM 490 O O . THR A 1 65 ? 12.897 19.453 -37.516 1.00 31.52 65 THR A O 1
ATOM 493 N N . GLU A 1 66 ? 12.546 20.337 -35.474 1.00 35.16 66 GLU A N 1
ATOM 494 C CA . GLU A 1 66 ? 13.647 19.642 -34.807 1.00 35.16 66 GLU A CA 1
ATOM 495 C C . GLU A 1 66 ? 13.203 18.182 -34.660 1.00 35.16 66 GLU A C 1
ATOM 497 O O . GLU A 1 66 ? 12.659 17.755 -33.642 1.00 35.16 66 GLU A O 1
ATOM 502 N N . GLU A 1 67 ? 13.335 17.430 -35.750 1.00 37.78 67 GLU A N 1
ATOM 503 C CA . GLU A 1 67 ? 13.472 15.993 -35.693 1.00 37.78 67 GLU A CA 1
ATOM 504 C C . GLU A 1 67 ? 14.680 15.764 -34.796 1.00 37.78 67 GLU A C 1
ATOM 506 O O . GLU A 1 67 ? 15.796 16.176 -35.112 1.00 37.78 67 GLU A O 1
ATOM 511 N N . ILE A 1 68 ? 14.425 15.207 -33.612 1.00 44.41 68 ILE A N 1
ATOM 512 C CA . ILE A 1 68 ? 15.483 14.755 -32.723 1.00 44.41 68 ILE A CA 1
ATOM 513 C C . ILE A 1 68 ? 16.234 13.695 -33.517 1.00 44.41 68 ILE A C 1
ATOM 515 O O . ILE A 1 68 ? 15.747 12.581 -33.710 1.00 44.41 68 ILE A O 1
ATOM 519 N N . GLU A 1 69 ? 17.386 14.096 -34.036 1.00 36.28 69 GLU A N 1
ATOM 520 C CA . GLU A 1 69 ? 18.323 13.242 -34.735 1.00 36.28 69 GLU A CA 1
ATOM 521 C C . GLU A 1 69 ? 18.697 12.123 -33.753 1.00 36.28 69 GLU A C 1
ATOM 523 O O . GLU A 1 69 ? 19.369 12.343 -32.743 1.00 36.28 69 GLU A O 1
ATOM 528 N N . CYS A 1 70 ? 18.148 10.927 -33.986 1.00 39.56 70 CYS A N 1
ATOM 529 C CA . CYS A 1 70 ? 18.347 9.725 -33.174 1.00 39.56 70 CYS A CA 1
ATOM 530 C C . CYS A 1 70 ? 19.755 9.147 -33.387 1.00 39.56 70 CYS A C 1
ATOM 532 O O . CYS A 1 70 ? 19.933 7.953 -33.628 1.00 39.56 70 CYS A O 1
ATOM 534 N N . ASP A 1 71 ? 20.775 9.988 -33.281 1.00 36.88 71 ASP A N 1
ATOM 535 C CA . ASP A 1 71 ? 22.164 9.573 -33.279 1.00 36.88 71 ASP A CA 1
ATOM 536 C C . ASP A 1 71 ? 22.564 9.212 -31.850 1.00 36.88 71 ASP A C 1
ATOM 538 O O . ASP A 1 71 ? 22.962 10.043 -31.039 1.00 36.88 71 ASP A O 1
ATOM 542 N N . LYS A 1 72 ? 22.418 7.916 -31.544 1.00 43.41 72 LYS A N 1
ATOM 543 C CA . LYS A 1 72 ? 23.106 7.201 -30.455 1.00 43.41 72 LYS A CA 1
ATOM 544 C C . LYS A 1 72 ? 23.201 7.970 -29.132 1.00 43.41 72 LYS A C 1
ATOM 546 O O . LYS A 1 72 ? 24.274 8.099 -28.545 1.00 43.41 72 LYS A O 1
ATOM 551 N N . LEU A 1 73 ? 22.059 8.376 -28.588 1.00 46.50 73 LEU A N 1
ATOM 552 C CA . LEU A 1 73 ? 21.946 8.404 -27.137 1.00 46.50 73 LEU A CA 1
ATOM 553 C C . LEU A 1 73 ? 22.010 6.946 -26.690 1.00 46.50 73 LEU A C 1
ATOM 555 O O . LEU A 1 73 ? 21.021 6.219 -26.782 1.00 46.50 73 LEU A O 1
ATOM 559 N N . GLU A 1 74 ? 23.190 6.489 -26.267 1.00 50.22 74 GLU A N 1
ATOM 560 C CA . GLU A 1 74 ? 23.265 5.303 -25.425 1.00 50.22 74 GLU A CA 1
ATOM 561 C C . GLU A 1 74 ? 22.391 5.619 -24.216 1.00 50.22 74 GLU A C 1
ATOM 563 O O . GLU A 1 74 ? 22.761 6.412 -23.350 1.00 50.22 74 GLU A O 1
ATOM 568 N N . LEU A 1 75 ? 21.170 5.084 -24.235 1.00 56.75 75 LEU A N 1
ATOM 569 C CA . LEU A 1 75 ? 20.260 5.084 -23.110 1.00 56.75 75 LEU A CA 1
ATOM 570 C C . LEU A 1 75 ? 20.970 4.317 -22.006 1.00 56.75 75 LEU A C 1
ATOM 572 O O . LEU A 1 75 ? 20.823 3.103 -21.860 1.00 56.75 75 LEU A O 1
ATOM 576 N N . ASP A 1 76 ? 21.802 5.025 -21.253 1.00 69.06 76 ASP A N 1
ATOM 577 C CA . ASP A 1 76 ? 22.407 4.446 -20.085 1.00 69.06 76 ASP A CA 1
ATOM 578 C C . ASP A 1 76 ? 21.275 4.093 -19.110 1.00 69.06 76 ASP A C 1
ATOM 580 O O . ASP A 1 76 ? 20.135 4.590 -19.164 1.00 69.06 76 ASP A O 1
ATOM 584 N N . VAL A 1 77 ? 21.566 3.151 -18.221 1.00 71.06 77 VAL A N 1
ATOM 585 C CA . VAL A 1 77 ? 20.573 2.663 -17.266 1.00 71.06 77 VAL A CA 1
ATOM 586 C C . VAL A 1 77 ? 20.026 3.824 -16.421 1.00 71.06 77 VAL A C 1
ATOM 588 O O . VAL A 1 77 ? 18.888 3.762 -15.963 1.00 71.06 77 VAL A O 1
ATOM 591 N N . GLN A 1 78 ? 20.789 4.898 -16.207 1.00 75.94 78 GLN A N 1
ATOM 592 C CA . GLN A 1 78 ? 20.385 6.022 -15.370 1.00 75.94 78 GLN A CA 1
ATOM 593 C C . GLN A 1 78 ? 19.350 6.919 -16.062 1.00 75.94 78 GLN A C 1
ATOM 595 O O . GLN A 1 78 ? 18.263 7.098 -15.514 1.00 75.94 78 GLN A O 1
ATOM 600 N N . LEU A 1 79 ? 19.634 7.396 -17.272 1.00 81.38 79 LEU A N 1
ATOM 601 C CA . LEU A 1 79 ? 18.740 8.222 -18.081 1.00 81.38 79 LEU A CA 1
ATOM 602 C C . LEU A 1 79 ? 17.419 7.497 -18.357 1.00 81.38 79 LEU A C 1
ATOM 604 O O . LEU A 1 79 ? 16.345 8.075 -18.201 1.00 81.38 79 LEU A O 1
ATOM 608 N N . SER A 1 80 ? 17.489 6.201 -18.666 1.00 80.62 80 SER A N 1
ATOM 609 C CA . SER A 1 80 ? 16.311 5.349 -18.869 1.00 80.62 80 SER A CA 1
ATOM 610 C C . SER A 1 80 ? 15.406 5.302 -17.634 1.00 80.62 80 SER A C 1
ATOM 612 O O . SER A 1 80 ? 14.190 5.473 -17.727 1.00 80.62 80 SER A O 1
ATOM 614 N N . ASN A 1 81 ? 15.996 5.110 -16.449 1.00 86.19 81 ASN A N 1
ATOM 615 C CA . ASN A 1 81 ? 15.251 5.113 -15.190 1.00 86.19 81 ASN A CA 1
ATOM 616 C C . ASN A 1 81 ? 14.624 6.486 -14.906 1.00 86.19 81 ASN A C 1
ATOM 618 O O . ASN A 1 81 ? 13.474 6.548 -14.468 1.00 86.19 81 ASN A O 1
ATOM 622 N N . ASP A 1 82 ? 15.357 7.571 -15.158 1.00 88.62 82 ASP A N 1
ATOM 623 C CA . ASP A 1 82 ? 14.899 8.933 -14.882 1.00 88.62 82 ASP A CA 1
ATOM 624 C C . ASP A 1 82 ? 13.718 9.326 -15.787 1.00 88.62 82 ASP A C 1
ATOM 626 O O . ASP A 1 82 ? 12.741 9.899 -15.297 1.00 88.62 82 ASP A O 1
ATOM 630 N N . ILE A 1 83 ? 13.739 8.924 -17.063 1.00 89.00 83 ILE A N 1
ATOM 631 C CA . ILE A 1 83 ? 12.623 9.116 -18.005 1.00 89.00 83 ILE A CA 1
ATOM 632 C C . ILE A 1 83 ? 11.374 8.348 -17.544 1.00 89.00 83 ILE A C 1
ATOM 634 O O . ILE A 1 83 ? 10.292 8.935 -17.446 1.00 89.00 83 ILE A O 1
ATOM 638 N N . ILE A 1 84 ? 11.512 7.062 -17.194 1.00 92.56 84 ILE A N 1
ATOM 639 C CA . ILE A 1 84 ? 10.389 6.233 -16.711 1.00 92.56 84 ILE A CA 1
ATOM 640 C C . ILE A 1 84 ? 9.778 6.840 -15.442 1.00 92.56 84 ILE A C 1
ATOM 642 O O . ILE A 1 84 ? 8.558 6.998 -15.338 1.00 92.56 84 ILE A O 1
ATOM 646 N N . VAL A 1 85 ? 10.618 7.217 -14.472 1.00 92.06 85 VAL A N 1
ATOM 647 C CA . VAL A 1 85 ? 10.174 7.863 -13.228 1.00 92.06 85 VAL A CA 1
ATOM 648 C C . VAL A 1 85 ? 9.499 9.205 -13.513 1.00 92.06 85 VAL A C 1
ATOM 650 O O . VAL A 1 85 ? 8.506 9.531 -12.857 1.00 92.06 85 VAL A O 1
ATOM 653 N N . GLY A 1 86 ? 10.013 9.973 -14.476 1.00 91.44 86 GLY A N 1
ATOM 654 C CA . GLY A 1 86 ? 9.435 11.235 -14.929 1.00 91.44 86 GLY A CA 1
ATOM 655 C C . GLY A 1 86 ? 7.998 11.066 -15.419 1.00 91.44 86 GLY A C 1
ATOM 656 O O . GLY A 1 86 ? 7.089 11.689 -14.865 1.00 91.44 86 GLY A O 1
ATOM 657 N N . PHE A 1 87 ? 7.768 10.166 -16.379 1.00 93.50 87 PHE A N 1
ATOM 658 C CA . PHE A 1 87 ? 6.422 9.892 -16.899 1.00 93.50 87 PHE A CA 1
ATOM 659 C C . PHE A 1 87 ? 5.482 9.318 -15.835 1.00 93.50 87 PHE A C 1
ATOM 661 O O . PHE A 1 87 ? 4.343 9.775 -15.710 1.00 93.50 87 PHE A O 1
ATOM 668 N N . ALA A 1 88 ? 5.964 8.390 -15.002 1.00 93.06 88 ALA A N 1
ATOM 669 C CA . ALA A 1 88 ? 5.173 7.810 -13.917 1.00 93.06 88 ALA A CA 1
ATOM 670 C C . ALA A 1 88 ? 4.687 8.883 -12.926 1.00 93.06 88 ALA A C 1
ATOM 672 O O . ALA A 1 88 ? 3.520 8.893 -12.533 1.00 93.06 88 ALA A O 1
ATOM 673 N N . LYS A 1 89 ? 5.557 9.828 -12.549 1.00 90.75 89 LYS A N 1
ATOM 674 C CA . LYS A 1 89 ? 5.196 10.945 -11.660 1.00 90.75 89 LYS A CA 1
ATOM 675 C C . LYS A 1 89 ? 4.280 11.969 -12.328 1.00 90.75 89 LYS A C 1
ATOM 677 O O . LYS A 1 89 ? 3.440 12.541 -11.638 1.00 90.75 89 LYS A O 1
ATOM 682 N N . ALA A 1 90 ? 4.423 12.184 -13.635 1.00 92.12 90 ALA A N 1
ATOM 683 C CA . ALA A 1 90 ? 3.534 13.044 -14.416 1.00 92.12 90 ALA A CA 1
ATOM 684 C C . ALA A 1 90 ? 2.135 12.431 -14.631 1.00 92.12 90 ALA A C 1
ATOM 686 O O . ALA A 1 90 ? 1.217 13.133 -15.045 1.00 92.12 90 ALA A O 1
ATOM 687 N N . GLY A 1 91 ? 1.958 11.137 -14.340 1.00 89.94 91 GLY A N 1
ATOM 688 C CA . GLY A 1 91 ? 0.700 10.418 -14.544 1.00 89.94 91 GLY A CA 1
ATOM 689 C C . GLY A 1 91 ? 0.485 9.940 -15.982 1.00 89.94 91 GLY A C 1
ATOM 690 O O . GLY A 1 91 ? -0.559 9.357 -16.269 1.00 89.94 91 GLY A O 1
ATOM 691 N N . ASP A 1 92 ? 1.467 10.121 -16.872 1.00 92.62 92 ASP A N 1
ATOM 692 C CA . ASP A 1 92 ? 1.457 9.545 -18.221 1.00 92.62 92 ASP A CA 1
ATOM 693 C C . ASP A 1 92 ? 1.895 8.074 -18.149 1.00 92.62 92 ASP A C 1
ATOM 695 O O . ASP A 1 92 ? 3.017 7.683 -18.478 1.00 92.62 92 ASP A O 1
ATOM 699 N N . LEU A 1 93 ? 0.993 7.254 -17.610 1.00 93.06 93 LEU A N 1
ATOM 700 C CA . LEU A 1 93 ? 1.241 5.844 -17.314 1.00 93.06 93 LEU A CA 1
ATOM 701 C C . LEU A 1 93 ? 1.475 5.019 -18.584 1.00 93.06 93 LEU A C 1
ATOM 703 O O . LEU A 1 93 ? 2.191 4.025 -18.541 1.00 93.06 93 LEU A O 1
ATOM 707 N N . SER A 1 94 ? 0.892 5.428 -19.713 1.00 92.12 94 SER A N 1
ATOM 708 C CA . SER A 1 94 ? 1.077 4.744 -20.994 1.00 92.12 94 SER A CA 1
ATOM 709 C C . SER A 1 94 ? 2.505 4.906 -21.500 1.00 92.12 94 SER A C 1
ATOM 711 O O . SER A 1 94 ? 3.146 3.897 -21.786 1.00 92.12 94 SER A O 1
ATOM 713 N N . LYS A 1 95 ? 3.048 6.133 -21.502 1.00 91.56 95 LYS A N 1
ATOM 714 C CA . LYS A 1 95 ? 4.459 6.344 -21.857 1.00 91.56 95 LYS A CA 1
ATOM 715 C C . LYS A 1 95 ? 5.406 5.704 -20.852 1.00 91.56 95 LYS A C 1
ATOM 717 O O . LYS A 1 95 ? 6.401 5.114 -21.251 1.00 91.56 95 LYS A O 1
ATOM 722 N N . ALA A 1 96 ? 5.097 5.766 -19.554 1.00 92.88 96 ALA A N 1
ATOM 723 C CA . ALA A 1 96 ? 5.924 5.112 -18.539 1.00 92.88 96 ALA A CA 1
ATOM 724 C C . ALA A 1 96 ? 6.088 3.603 -18.808 1.00 92.88 96 ALA A C 1
ATOM 726 O O . ALA A 1 96 ? 7.190 3.078 -18.666 1.00 92.88 96 ALA A O 1
ATOM 727 N N . LEU A 1 97 ? 5.015 2.923 -19.229 1.00 92.56 97 LEU A N 1
ATOM 728 C CA . LEU A 1 97 ? 5.036 1.504 -19.595 1.00 92.56 97 LEU A CA 1
ATOM 729 C C . LEU A 1 97 ? 5.714 1.232 -20.938 1.00 92.56 97 LEU A C 1
ATOM 731 O O . LEU A 1 97 ? 6.440 0.251 -21.056 1.00 92.56 97 LEU A O 1
ATOM 735 N N . GLU A 1 98 ? 5.504 2.094 -21.932 1.00 90.69 98 GLU A N 1
ATOM 736 C CA . GLU A 1 98 ? 6.168 1.995 -23.236 1.00 90.69 98 GLU A CA 1
ATOM 737 C C . GLU A 1 98 ? 7.694 2.057 -23.082 1.00 90.69 98 GLU A C 1
ATOM 739 O O . GLU A 1 98 ? 8.403 1.159 -23.537 1.00 90.69 98 GLU A O 1
ATOM 744 N N . PHE A 1 99 ? 8.197 3.058 -22.351 1.00 89.38 99 PHE A N 1
ATOM 745 C CA . PHE A 1 99 ? 9.624 3.178 -22.056 1.00 89.38 99 PHE A CA 1
ATOM 746 C C . PHE A 1 99 ? 10.134 2.022 -21.191 1.00 89.38 99 PHE A C 1
ATOM 748 O O . PHE A 1 99 ? 11.233 1.528 -21.434 1.00 89.38 99 PHE A O 1
ATOM 755 N N . LEU A 1 100 ? 9.348 1.554 -20.215 1.00 89.75 100 LEU A N 1
ATOM 756 C CA . LEU A 1 100 ? 9.717 0.387 -19.412 1.00 89.75 100 LEU A CA 1
ATOM 757 C C . LEU A 1 100 ? 9.921 -0.857 -20.295 1.00 89.75 100 LEU A C 1
ATOM 759 O O . LEU A 1 100 ? 10.967 -1.501 -20.202 1.00 89.75 100 LEU A O 1
ATOM 763 N N . GLY A 1 101 ? 8.976 -1.132 -21.197 1.00 88.31 101 GLY A N 1
ATOM 764 C CA . GLY A 1 101 ? 9.051 -2.249 -22.138 1.00 88.31 101 GLY A CA 1
ATOM 765 C C . GLY A 1 101 ? 10.203 -2.116 -23.138 1.00 88.31 101 GLY A C 1
ATOM 766 O O . GLY A 1 101 ? 10.881 -3.102 -23.419 1.00 88.31 101 GLY A O 1
ATOM 767 N N . ALA A 1 102 ? 10.488 -0.905 -23.628 1.00 86.69 102 ALA A N 1
ATOM 768 C CA . ALA A 1 102 ? 11.622 -0.648 -24.521 1.00 86.69 102 ALA A CA 1
ATOM 769 C C . ALA A 1 102 ? 12.977 -0.926 -23.843 1.00 86.69 102 ALA A C 1
ATOM 771 O O . ALA A 1 102 ? 13.863 -1.551 -24.437 1.00 86.69 102 ALA A O 1
ATOM 772 N N . VAL A 1 103 ? 13.133 -0.516 -22.581 1.00 85.44 103 VAL A N 1
ATOM 773 C CA . VAL A 1 103 ? 14.354 -0.747 -21.789 1.00 85.44 103 VAL A CA 1
ATOM 774 C C . VAL A 1 103 ? 14.534 -2.238 -21.491 1.00 85.44 103 VAL A C 1
ATOM 776 O O . VAL A 1 103 ? 15.625 -2.775 -21.691 1.00 85.44 103 VAL A O 1
ATOM 779 N N . GLN A 1 104 ? 13.460 -2.930 -21.098 1.00 85.44 104 GLN A N 1
ATOM 780 C CA . GLN A 1 104 ? 13.474 -4.381 -20.872 1.00 85.44 104 GLN A CA 1
ATOM 781 C C . GLN A 1 104 ? 13.769 -5.163 -22.164 1.00 85.44 104 GLN A C 1
ATOM 783 O O . GLN A 1 104 ? 14.586 -6.083 -22.150 1.00 85.44 104 GLN A O 1
ATOM 788 N N . GLY A 1 105 ? 13.170 -4.773 -23.295 1.00 83.00 105 GLY A N 1
ATOM 789 C CA . GLY A 1 105 ? 13.396 -5.390 -24.609 1.00 83.00 105 GLY A CA 1
ATOM 790 C C . GLY A 1 105 ? 14.818 -5.200 -25.146 1.00 83.00 105 GLY A C 1
ATOM 791 O O . GLY A 1 105 ? 15.308 -6.033 -25.904 1.00 83.00 105 GLY A O 1
ATOM 792 N N . SER A 1 106 ? 15.506 -4.151 -24.694 1.00 82.19 106 SER A N 1
ATOM 793 C CA . SER A 1 106 ? 16.920 -3.893 -24.996 1.00 82.19 106 SER A CA 1
ATOM 794 C C . SER A 1 106 ? 17.883 -4.677 -24.088 1.00 82.19 106 SER A C 1
ATOM 796 O O . SER A 1 106 ? 19.098 -4.537 -24.208 1.00 82.19 106 SER A O 1
ATOM 798 N N . GLY A 1 107 ? 17.363 -5.495 -23.163 1.00 76.31 107 GLY A N 1
ATOM 799 C CA . GLY A 1 107 ? 18.152 -6.297 -22.224 1.00 76.31 107 GLY A CA 1
ATOM 800 C C . GLY A 1 107 ? 18.735 -5.510 -21.046 1.00 76.31 107 GLY A C 1
ATOM 801 O O . GLY A 1 107 ? 19.577 -6.035 -20.316 1.00 76.31 107 GLY A O 1
ATOM 802 N N . LEU A 1 108 ? 18.310 -4.259 -20.840 1.00 78.06 108 LEU A N 1
ATOM 803 C CA . LEU A 1 108 ? 18.782 -3.429 -19.735 1.00 78.06 108 LEU A CA 1
ATOM 804 C C . LEU A 1 108 ? 17.983 -3.721 -18.459 1.00 78.06 108 LEU A C 1
ATOM 806 O O . LEU A 1 108 ? 16.754 -3.787 -18.459 1.00 78.06 108 LEU A O 1
ATOM 810 N N . SER A 1 109 ? 18.691 -3.854 -17.337 1.00 76.75 109 SER A N 1
ATOM 811 C CA . SER A 1 109 ? 18.065 -4.077 -16.033 1.00 76.75 109 SER A CA 1
ATOM 812 C C . SER A 1 109 ? 17.567 -2.759 -15.436 1.00 76.75 109 SER A C 1
ATOM 814 O O . SER A 1 109 ? 18.344 -1.855 -15.114 1.00 76.75 109 SER A O 1
ATOM 816 N N . VAL A 1 110 ? 16.251 -2.656 -15.267 1.00 83.69 110 VAL A N 1
ATOM 817 C CA . VAL A 1 110 ? 15.594 -1.517 -14.620 1.00 83.69 110 VAL A CA 1
ATOM 818 C C . VAL A 1 110 ? 15.826 -1.587 -13.109 1.00 83.69 110 VAL A C 1
ATOM 820 O O . VAL A 1 110 ? 15.741 -2.650 -12.490 1.00 83.69 110 VAL A O 1
ATOM 823 N N . LYS A 1 111 ? 16.097 -0.443 -12.469 1.00 85.88 111 LYS A N 1
ATOM 824 C CA . LYS A 1 111 ? 16.303 -0.411 -11.013 1.00 85.88 111 LYS A CA 1
ATOM 825 C C . LYS A 1 111 ? 15.007 -0.775 -10.287 1.00 85.88 111 LYS A C 1
ATOM 827 O O . LYS A 1 111 ? 13.935 -0.275 -10.615 1.00 85.88 111 LYS A O 1
ATOM 832 N N . THR A 1 112 ? 15.111 -1.529 -9.191 1.00 87.81 112 THR A N 1
ATOM 833 C CA . THR A 1 112 ? 13.952 -1.885 -8.347 1.00 87.81 112 THR A CA 1
ATOM 834 C C . THR A 1 112 ? 13.155 -0.657 -7.889 1.00 87.81 112 THR A C 1
ATOM 836 O O . THR A 1 112 ? 11.932 -0.694 -7.825 1.00 87.81 112 THR A O 1
ATOM 839 N N . ALA A 1 113 ? 13.830 0.460 -7.592 1.00 88.81 113 ALA A N 1
ATOM 840 C CA . ALA A 1 113 ? 13.168 1.707 -7.206 1.00 88.81 113 ALA A CA 1
ATOM 841 C C . ALA A 1 113 ? 12.286 2.295 -8.327 1.00 88.81 113 ALA A C 1
ATOM 843 O O . ALA A 1 113 ? 11.227 2.856 -8.036 1.00 88.81 113 ALA A O 1
ATOM 844 N N . THR A 1 114 ? 12.697 2.138 -9.587 1.00 90.44 114 THR A N 1
ATOM 845 C CA . THR A 1 114 ? 11.925 2.538 -10.770 1.00 90.44 114 THR A CA 1
ATOM 846 C C . THR A 1 114 ? 10.666 1.687 -10.884 1.00 90.44 114 THR A C 1
ATOM 848 O O . THR A 1 114 ? 9.576 2.249 -10.932 1.00 90.44 114 THR A O 1
ATOM 851 N N . LEU A 1 115 ? 10.788 0.355 -10.788 1.00 92.50 115 LEU A N 1
ATOM 852 C CA . LEU A 1 115 ? 9.637 -0.563 -10.807 1.00 92.50 115 LEU A CA 1
ATOM 853 C C . LEU A 1 115 ? 8.624 -0.220 -9.709 1.00 92.50 115 LEU A C 1
ATOM 855 O O . LEU A 1 115 ? 7.445 -0.038 -9.988 1.00 92.50 115 LEU A O 1
ATOM 859 N N . VAL A 1 116 ? 9.081 -0.019 -8.468 1.00 94.38 116 VAL A N 1
ATOM 860 C CA . VAL A 1 116 ? 8.202 0.374 -7.350 1.00 94.38 116 VAL A CA 1
ATOM 861 C C . VAL A 1 116 ? 7.512 1.719 -7.605 1.00 94.38 116 VAL A C 1
ATOM 863 O O . VAL A 1 116 ? 6.356 1.897 -7.223 1.00 94.38 116 VAL A O 1
ATOM 866 N N . THR A 1 117 ? 8.193 2.665 -8.257 1.00 94.31 117 THR A N 1
ATOM 867 C CA . THR A 1 117 ? 7.603 3.964 -8.621 1.00 94.31 117 THR A CA 1
ATOM 868 C C . THR A 1 117 ? 6.525 3.807 -9.691 1.00 94.31 117 THR A C 1
ATOM 870 O O . THR A 1 117 ? 5.469 4.426 -9.573 1.00 94.31 117 THR A O 1
ATOM 873 N N . VAL A 1 118 ? 6.754 2.954 -10.693 1.00 94.88 118 VAL A N 1
ATOM 874 C CA . VAL A 1 118 ? 5.766 2.639 -11.733 1.00 94.88 118 VAL A CA 1
ATOM 875 C C . VAL A 1 118 ? 4.555 1.927 -11.128 1.00 94.88 118 VAL A C 1
ATOM 877 O O . VAL A 1 118 ? 3.438 2.391 -11.331 1.00 94.88 118 VAL A O 1
ATOM 880 N N . ILE A 1 119 ? 4.750 0.896 -10.294 1.00 95.38 119 ILE A N 1
ATOM 881 C CA . ILE A 1 119 ? 3.661 0.203 -9.575 1.00 95.38 119 ILE A CA 1
ATOM 882 C C . ILE A 1 119 ? 2.837 1.207 -8.759 1.00 95.38 119 ILE A C 1
ATOM 884 O O . ILE A 1 119 ? 1.608 1.188 -8.801 1.00 95.38 119 ILE A O 1
ATOM 888 N N . TRP A 1 120 ? 3.495 2.124 -8.042 1.00 94.25 120 TRP A N 1
ATOM 889 C CA . TRP A 1 120 ? 2.807 3.159 -7.267 1.00 94.25 120 TRP A CA 1
ATOM 890 C C . TRP A 1 120 ? 1.973 4.086 -8.151 1.00 94.25 120 TRP A C 1
ATOM 892 O O . TRP A 1 120 ? 0.826 4.393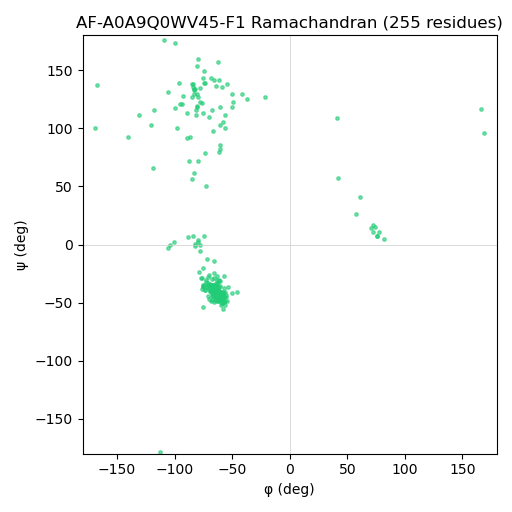 -7.819 1.00 94.25 120 TRP A O 1
ATOM 902 N N . ALA A 1 121 ? 2.537 4.539 -9.269 1.00 94.50 121 ALA A N 1
ATOM 903 C CA . ALA A 1 121 ? 1.851 5.418 -10.204 1.00 94.50 121 ALA A CA 1
ATOM 904 C C . ALA A 1 121 ? 0.641 4.721 -10.848 1.00 94.50 121 ALA A C 1
ATOM 906 O O . ALA A 1 121 ? -0.450 5.295 -10.868 1.00 94.50 121 ALA A O 1
ATOM 907 N N . LEU A 1 122 ? 0.799 3.466 -11.276 1.00 92.81 122 LEU A N 1
ATOM 908 C CA . LEU A 1 122 ? -0.272 2.630 -11.824 1.00 92.81 122 LEU A CA 1
ATOM 909 C C . LEU A 1 122 ? -1.384 2.389 -10.805 1.00 92.81 122 LEU A C 1
ATOM 911 O O . LEU A 1 122 ? -2.555 2.629 -11.104 1.00 92.81 122 LEU A O 1
ATOM 915 N N . GLY A 1 123 ? -1.026 2.013 -9.574 1.00 90.31 123 GLY A N 1
ATOM 916 C CA . GLY A 1 123 ? -1.977 1.854 -8.477 1.00 90.31 123 GLY A CA 1
ATOM 917 C C . GLY A 1 123 ? -2.729 3.153 -8.178 1.00 90.31 123 GLY A C 1
ATOM 918 O O . GLY A 1 123 ? -3.950 3.157 -8.028 1.00 90.31 123 GLY A O 1
ATOM 919 N N . ASN A 1 124 ? -2.039 4.296 -8.174 1.00 88.31 124 ASN A N 1
ATOM 920 C CA . ASN A 1 124 ? -2.689 5.593 -7.993 1.00 88.31 124 ASN A CA 1
ATOM 921 C C . ASN A 1 124 ? -3.598 5.974 -9.178 1.00 88.31 124 ASN A C 1
ATOM 923 O O . ASN A 1 124 ? -4.593 6.670 -8.963 1.00 88.31 124 ASN A O 1
ATOM 927 N N . GLY A 1 125 ? -3.286 5.515 -10.390 1.00 86.94 125 GLY A N 1
ATOM 928 C CA . GLY A 1 125 ? -4.109 5.673 -11.591 1.00 86.94 125 GLY A CA 1
ATOM 929 C C . GLY A 1 125 ? -5.234 4.646 -11.745 1.00 86.94 125 GLY A C 1
ATOM 930 O O . GLY A 1 125 ? -5.973 4.721 -12.719 1.00 86.94 125 GLY A O 1
ATOM 931 N N . GLY A 1 126 ? -5.377 3.690 -10.819 1.00 84.44 126 GLY A N 1
ATOM 932 C CA . GLY A 1 126 ? -6.390 2.629 -10.895 1.00 84.44 126 GLY A CA 1
ATOM 933 C C . GLY A 1 126 ? -6.076 1.516 -11.903 1.00 84.44 126 GLY A C 1
ATOM 934 O O . GLY A 1 126 ? -6.905 0.634 -12.107 1.00 84.44 126 GLY A O 1
ATOM 935 N N . ARG A 1 127 ? -4.880 1.511 -12.506 1.00 90.12 127 ARG A N 1
ATOM 936 C CA . ARG A 1 127 ? -4.408 0.471 -13.438 1.00 90.12 127 ARG A CA 1
ATOM 937 C C . ARG A 1 127 ? -3.842 -0.722 -12.655 1.00 90.12 127 ARG A C 1
ATOM 939 O O . ARG A 1 127 ? -2.654 -1.023 -12.721 1.00 90.12 127 ARG A O 1
ATOM 946 N N . THR A 1 128 ? -4.687 -1.366 -11.848 1.00 92.81 128 THR A N 1
ATOM 947 C CA . THR A 1 128 ? -4.273 -2.406 -10.884 1.00 92.81 128 THR A CA 1
ATOM 948 C C . THR A 1 128 ? -3.693 -3.651 -11.544 1.00 92.81 128 THR A C 1
ATOM 950 O O . THR A 1 128 ? -2.689 -4.154 -11.061 1.00 92.81 128 THR A O 1
ATOM 953 N N . VAL A 1 129 ? -4.261 -4.096 -12.668 1.00 93.69 129 VAL A N 1
ATOM 954 C CA . VAL A 1 129 ? -3.799 -5.291 -13.403 1.00 93.69 129 VAL A CA 1
ATOM 955 C C . VAL A 1 129 ? -2.341 -5.154 -13.847 1.00 93.69 129 VAL A C 1
ATOM 957 O O . VAL A 1 129 ? -1.546 -6.074 -13.708 1.00 93.69 129 VAL A O 1
ATOM 960 N N . GLU A 1 130 ? -1.964 -3.984 -14.356 1.00 94.00 130 GLU A N 1
ATOM 961 C CA . GLU A 1 130 ? -0.590 -3.731 -14.796 1.00 94.00 130 GLU A CA 1
ATOM 962 C C . GLU A 1 130 ? 0.358 -3.528 -13.615 1.00 94.00 130 GLU A C 1
ATOM 964 O O . GLU A 1 130 ? 1.507 -3.960 -13.664 1.00 94.00 130 GLU A O 1
ATOM 969 N N . ALA A 1 131 ? -0.121 -2.903 -12.533 1.00 94.69 131 ALA A N 1
ATOM 970 C CA . ALA A 1 131 ? 0.646 -2.787 -11.299 1.00 94.69 131 ALA A CA 1
ATOM 971 C C . ALA A 1 131 ? 0.986 -4.176 -10.729 1.00 94.69 131 ALA A C 1
ATOM 973 O O . ALA A 1 131 ? 2.122 -4.401 -10.313 1.00 94.69 131 ALA A O 1
ATOM 974 N N . GLU A 1 132 ? 0.020 -5.099 -10.743 1.00 95.38 132 GLU A N 1
ATOM 975 C CA . GLU A 1 132 ? 0.188 -6.496 -10.333 1.00 95.38 132 GLU A CA 1
ATOM 976 C C . GLU A 1 132 ? 1.147 -7.244 -11.262 1.00 95.38 132 GLU A C 1
ATOM 978 O O . GLU A 1 132 ? 2.081 -7.877 -10.777 1.00 95.38 132 GLU A O 1
ATOM 983 N N . ALA A 1 133 ? 1.006 -7.089 -12.582 1.00 94.69 133 ALA A N 1
ATOM 984 C CA . ALA A 1 133 ? 1.905 -7.715 -13.550 1.00 94.69 133 ALA A CA 1
ATOM 985 C C . ALA A 1 133 ? 3.377 -7.327 -13.322 1.00 94.69 133 ALA A C 1
ATOM 987 O O . ALA A 1 133 ? 4.242 -8.197 -13.290 1.00 94.69 133 ALA A O 1
ATOM 988 N N . ILE A 1 134 ? 3.667 -6.040 -13.095 1.00 94.06 134 ILE A N 1
ATOM 989 C CA . ILE A 1 134 ? 5.038 -5.572 -12.819 1.00 94.06 134 ILE A CA 1
ATOM 990 C C . ILE A 1 134 ? 5.532 -6.058 -11.450 1.00 94.06 134 ILE A C 1
ATOM 992 O O . ILE A 1 134 ? 6.722 -6.323 -11.271 1.00 94.06 134 ILE A O 1
ATOM 996 N N . PHE A 1 135 ? 4.645 -6.169 -10.460 1.00 95.00 135 PHE A N 1
ATOM 997 C CA . PHE A 1 135 ? 5.007 -6.700 -9.149 1.00 95.00 135 PHE A CA 1
ATOM 998 C C . PHE A 1 135 ? 5.377 -8.188 -9.212 1.00 95.00 135 PHE A C 1
ATOM 1000 O O . PHE A 1 135 ? 6.372 -8.589 -8.606 1.00 95.00 135 PHE A O 1
ATOM 1007 N N . GLU A 1 136 ? 4.629 -8.991 -9.965 1.00 93.88 136 GLU A N 1
ATOM 1008 C CA . GLU A 1 136 ? 4.955 -10.402 -10.188 1.00 93.88 136 GLU A CA 1
ATOM 1009 C C . GLU A 1 136 ? 6.213 -10.558 -11.049 1.00 93.88 136 GLU A C 1
ATOM 1011 O O . GLU A 1 136 ? 7.099 -11.325 -10.687 1.00 93.88 136 GLU A O 1
ATOM 1016 N N . GLU A 1 137 ? 6.396 -9.736 -12.086 1.00 91.06 137 GLU A N 1
ATOM 1017 C CA . GLU A 1 137 ? 7.642 -9.711 -12.865 1.00 91.06 137 GLU A CA 1
ATOM 1018 C C . GLU A 1 137 ? 8.862 -9.412 -11.975 1.00 91.06 137 GLU A C 1
ATOM 1020 O O . GLU A 1 137 ? 9.914 -10.047 -12.077 1.00 91.06 137 GLU A O 1
ATOM 1025 N N . MET A 1 138 ? 8.721 -8.467 -11.039 1.00 91.25 138 MET A N 1
ATOM 1026 C CA . MET A 1 138 ? 9.754 -8.169 -10.052 1.00 91.25 138 MET A CA 1
ATOM 1027 C C . MET A 1 138 ? 10.107 -9.419 -9.221 1.00 91.25 138 MET A C 1
ATOM 1029 O O . MET A 1 138 ? 11.290 -9.663 -8.970 1.00 91.25 138 MET A O 1
ATOM 1033 N N . ARG A 1 139 ? 9.119 -10.227 -8.821 1.00 90.19 139 ARG A N 1
ATOM 1034 C CA . ARG A 1 139 ? 9.335 -11.470 -8.059 1.00 90.19 139 ARG A CA 1
ATOM 1035 C C . ARG A 1 139 ? 9.968 -12.571 -8.898 1.00 90.19 139 ARG A C 1
ATOM 1037 O O . ARG A 1 139 ? 10.906 -13.212 -8.421 1.00 90.19 139 ARG A O 1
ATOM 1044 N N . ASP A 1 140 ? 9.489 -12.766 -10.121 1.00 89.94 140 ASP A N 1
ATOM 1045 C CA . ASP A 1 140 ? 9.978 -13.785 -11.054 1.00 89.94 140 ASP A CA 1
ATOM 1046 C C . ASP A 1 140 ? 11.444 -13.544 -11.430 1.00 89.94 140 ASP A C 1
ATOM 1048 O O . ASP A 1 140 ? 12.236 -14.481 -11.525 1.00 89.94 140 ASP A O 1
ATOM 1052 N N . ASN A 1 141 ? 11.850 -12.274 -11.504 1.00 86.88 141 ASN A N 1
ATOM 1053 C CA . ASN A 1 141 ? 13.244 -11.859 -11.668 1.00 86.88 141 ASN A CA 1
ATOM 1054 C C . ASN A 1 141 ? 14.100 -12.019 -10.390 1.00 86.88 141 ASN A C 1
ATOM 1056 O O . ASN A 1 141 ? 15.242 -11.559 -10.332 1.00 86.88 141 ASN A O 1
ATOM 1060 N N . GLY A 1 142 ? 13.565 -12.639 -9.335 1.00 85.44 142 GLY A N 1
ATOM 1061 C CA . GLY A 1 142 ? 14.263 -12.903 -8.075 1.00 85.44 142 GLY A CA 1
ATOM 1062 C C . GLY A 1 142 ? 14.423 -11.682 -7.165 1.00 85.44 142 GLY A C 1
ATOM 1063 O O . GLY A 1 142 ? 15.104 -11.767 -6.134 1.00 85.44 142 GLY A O 1
ATOM 1064 N N . LEU A 1 143 ? 13.808 -10.541 -7.496 1.00 88.38 143 LEU A N 1
ATOM 1065 C CA . LEU A 1 143 ? 13.827 -9.366 -6.629 1.00 88.38 143 LEU A CA 1
ATOM 1066 C C . LEU A 1 143 ? 12.827 -9.572 -5.493 1.00 88.38 143 LEU A C 1
ATOM 1068 O O . LEU A 1 143 ? 11.691 -9.976 -5.702 1.00 88.38 143 LEU A O 1
ATOM 1072 N N . LYS A 1 144 ? 13.237 -9.254 -4.263 1.00 88.94 144 LYS A N 1
ATOM 1073 C CA . LYS A 1 144 ? 12.376 -9.396 -3.081 1.00 88.94 144 LYS A CA 1
ATOM 1074 C C . LYS A 1 144 ? 11.572 -8.114 -2.846 1.00 88.94 144 LYS A C 1
ATOM 1076 O O . LYS A 1 144 ? 12.187 -7.096 -2.494 1.00 88.94 144 LYS A O 1
ATOM 1081 N N . PRO A 1 145 ? 10.231 -8.130 -2.988 1.00 91.94 145 PRO A N 1
ATOM 1082 C CA . PRO A 1 145 ? 9.405 -6.976 -2.667 1.00 91.94 145 PRO A CA 1
ATOM 1083 C C . PRO A 1 145 ? 9.568 -6.565 -1.208 1.00 91.94 145 PRO A C 1
ATOM 1085 O O . PRO A 1 145 ? 9.605 -7.389 -0.298 1.00 91.94 145 PRO A O 1
ATOM 1088 N N . ARG A 1 146 ? 9.695 -5.257 -0.989 1.00 93.50 146 ARG A N 1
ATOM 1089 C CA . ARG A 1 146 ? 9.751 -4.641 0.344 1.00 93.50 146 ARG A CA 1
ATOM 1090 C C . ARG A 1 146 ? 8.467 -3.864 0.602 1.00 93.50 146 ARG A C 1
ATOM 1092 O O . ARG A 1 146 ? 7.653 -3.686 -0.300 1.00 93.50 146 ARG A O 1
ATOM 1099 N N . THR A 1 147 ? 8.331 -3.309 1.803 1.00 94.69 147 THR A N 1
ATOM 1100 C CA . THR A 1 147 ? 7.149 -2.558 2.253 1.00 94.69 147 THR A CA 1
ATOM 1101 C C . THR A 1 147 ? 6.622 -1.544 1.234 1.00 94.69 147 THR A C 1
ATOM 1103 O O . THR A 1 147 ? 5.420 -1.466 1.026 1.00 94.69 147 THR A O 1
ATOM 1106 N N . ARG A 1 148 ? 7.494 -0.795 0.537 1.00 92.88 148 ARG A N 1
ATOM 1107 C CA . ARG A 1 148 ? 7.046 0.192 -0.467 1.00 92.88 148 ARG A CA 1
ATOM 1108 C C . ARG A 1 148 ? 6.365 -0.440 -1.687 1.00 92.88 148 ARG A C 1
ATOM 1110 O O . ARG A 1 148 ? 5.433 0.160 -2.203 1.00 92.88 148 ARG A O 1
ATOM 1117 N N . ALA A 1 149 ? 6.811 -1.617 -2.127 1.00 92.38 149 ALA A N 1
ATOM 1118 C CA . ALA A 1 149 ? 6.217 -2.332 -3.257 1.00 92.38 149 ALA A CA 1
ATOM 1119 C C . ALA A 1 149 ? 4.828 -2.879 -2.885 1.00 92.38 149 ALA A C 1
ATOM 1121 O O . ALA A 1 149 ? 3.857 -2.625 -3.590 1.00 92.38 149 ALA A O 1
ATOM 1122 N N . TYR A 1 150 ? 4.720 -3.521 -1.716 1.00 96.25 150 TYR A N 1
ATOM 1123 C CA . TYR A 1 150 ? 3.439 -3.983 -1.172 1.00 96.25 150 TYR A CA 1
ATOM 1124 C C . TYR A 1 150 ? 2.454 -2.828 -0.962 1.00 96.25 150 TYR A C 1
ATOM 1126 O O . TYR A 1 150 ? 1.309 -2.902 -1.397 1.00 96.25 150 TYR A O 1
ATOM 1134 N N . ASN A 1 151 ? 2.905 -1.718 -0.369 1.00 95.50 151 ASN A N 1
ATOM 1135 C CA . ASN A 1 151 ? 2.063 -0.538 -0.167 1.00 95.50 151 ASN A CA 1
ATOM 1136 C C . ASN A 1 151 ? 1.600 0.090 -1.492 1.00 95.50 151 ASN A C 1
ATOM 1138 O O . ASN A 1 151 ? 0.520 0.675 -1.533 1.00 95.50 151 ASN A O 1
ATOM 1142 N N . ALA A 1 152 ? 2.392 -0.016 -2.563 1.00 93.31 152 ALA A N 1
ATOM 1143 C CA . ALA A 1 152 ? 2.012 0.462 -3.888 1.00 93.31 152 ALA A CA 1
ATOM 1144 C C . ALA A 1 152 ? 0.858 -0.359 -4.486 1.00 93.31 152 ALA A C 1
ATOM 1146 O O . ALA A 1 152 ? -0.140 0.230 -4.906 1.00 93.31 152 ALA A O 1
ATOM 1147 N N . LEU A 1 153 ? 0.946 -1.694 -4.441 1.00 94.81 153 LEU A N 1
ATOM 1148 C CA . LEU A 1 153 ? -0.163 -2.571 -4.834 1.00 94.81 153 LEU A CA 1
ATOM 1149 C C . LEU A 1 153 ? -1.396 -2.358 -3.961 1.00 94.81 153 LEU A C 1
ATOM 1151 O O . LEU A 1 153 ? -2.494 -2.147 -4.475 1.00 94.81 153 LEU A O 1
ATOM 1155 N N . LEU A 1 154 ? -1.206 -2.340 -2.641 1.00 96.12 154 LEU A N 1
ATOM 1156 C CA . LEU A 1 154 ? -2.281 -2.129 -1.679 1.00 96.12 154 LEU A CA 1
ATOM 1157 C C . LEU A 1 154 ? -3.029 -0.821 -1.963 1.00 96.12 154 LEU A C 1
ATOM 1159 O O . LEU A 1 154 ? -4.257 -0.806 -1.982 1.00 96.12 154 LEU A O 1
ATOM 1163 N N . ARG A 1 155 ? -2.312 0.271 -2.261 1.00 93.62 155 ARG A N 1
ATOM 1164 C CA . ARG A 1 155 ? -2.929 1.549 -2.646 1.00 93.62 155 ARG A CA 1
ATOM 1165 C C . ARG A 1 155 ? -3.797 1.413 -3.898 1.00 93.62 155 ARG A C 1
ATOM 1167 O O . ARG A 1 155 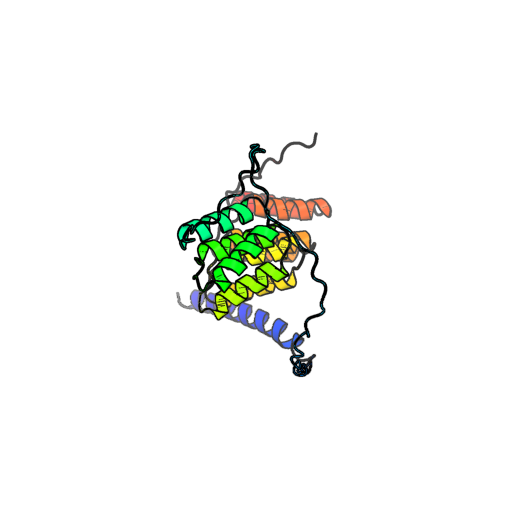? -4.870 2.016 -3.944 1.00 93.62 155 ARG A O 1
ATOM 1174 N N . GLY A 1 156 ? -3.337 0.644 -4.884 1.00 94.00 156 GLY A N 1
ATOM 1175 C CA . GLY A 1 156 ? -4.095 0.327 -6.092 1.00 94.00 156 GLY A CA 1
ATOM 1176 C C . GLY A 1 156 ? -5.399 -0.400 -5.781 1.00 94.00 156 GLY A C 1
ATOM 1177 O O . GLY A 1 156 ? -6.467 0.075 -6.165 1.00 94.00 156 GLY A O 1
ATOM 1178 N N . TYR A 1 157 ? -5.333 -1.487 -5.011 1.00 96.25 157 TYR A N 1
ATOM 1179 C CA . TYR A 1 157 ? -6.519 -2.254 -4.617 1.00 96.25 157 TYR A CA 1
ATOM 1180 C C . TYR A 1 157 ? -7.523 -1.424 -3.814 1.00 96.25 157 TYR A C 1
ATOM 1182 O O . TYR A 1 157 ? -8.723 -1.469 -4.085 1.00 96.25 157 TYR A O 1
ATOM 1190 N N . VAL A 1 158 ? -7.043 -0.583 -2.895 1.00 94.25 158 VAL A N 1
ATOM 1191 C CA . VAL A 1 158 ? -7.893 0.343 -2.129 1.00 94.25 158 VAL A CA 1
ATOM 1192 C C . VAL A 1 158 ? -8.622 1.329 -3.036 1.00 94.25 158 VAL A C 1
ATOM 1194 O O . VAL A 1 158 ? -9.817 1.561 -2.844 1.00 94.25 158 VAL A O 1
ATOM 1197 N N . LYS A 1 159 ? -7.934 1.903 -4.032 1.00 91.19 159 LYS A N 1
ATOM 1198 C CA . LYS A 1 159 ? -8.556 2.821 -4.999 1.00 91.19 159 LYS A CA 1
ATOM 1199 C C . LYS A 1 159 ? -9.570 2.131 -5.904 1.00 91.19 159 LYS A C 1
ATOM 1201 O O . LYS A 1 159 ? -10.582 2.741 -6.231 1.00 91.19 159 LYS A O 1
ATOM 1206 N N . ALA A 1 160 ? -9.306 0.887 -6.287 1.00 92.00 160 ALA A N 1
ATOM 1207 C CA . ALA A 1 160 ? -10.208 0.089 -7.107 1.00 92.00 160 ALA A CA 1
ATOM 1208 C C . ALA A 1 160 ? -11.396 -0.499 -6.316 1.00 92.00 160 ALA A C 1
ATOM 1210 O O . ALA A 1 160 ? -12.276 -1.115 -6.909 1.00 92.00 160 ALA A O 1
ATOM 1211 N N . GLY A 1 161 ? -11.440 -0.333 -4.986 1.00 92.31 161 GLY A N 1
ATOM 1212 C CA . GLY A 1 161 ? -12.481 -0.922 -4.134 1.00 92.31 161 GLY A CA 1
ATOM 1213 C C . GLY A 1 161 ? -12.355 -2.442 -3.965 1.00 92.31 161 GLY A C 1
ATOM 1214 O O . GLY A 1 161 ? -13.299 -3.107 -3.535 1.00 92.31 161 GLY A O 1
ATOM 1215 N N . LEU A 1 162 ? -11.188 -3.001 -4.283 1.00 94.75 162 LEU A N 1
ATOM 1216 C CA . LEU A 1 162 ? -10.898 -4.432 -4.269 1.00 94.75 162 LEU A CA 1
ATOM 1217 C C . LEU A 1 162 ? -10.431 -4.875 -2.875 1.00 94.75 162 LEU A C 1
ATOM 1219 O O . LEU A 1 162 ? -9.257 -5.153 -2.638 1.00 94.75 162 LEU A O 1
ATOM 1223 N N . LEU A 1 163 ? -11.365 -4.913 -1.918 1.00 95.31 163 LEU A N 1
ATOM 1224 C CA . LEU A 1 163 ? -11.053 -5.199 -0.509 1.00 95.31 163 LEU A CA 1
ATOM 1225 C C . LEU A 1 163 ? -10.376 -6.565 -0.300 1.00 95.31 163 LEU A C 1
ATOM 1227 O O . LEU A 1 163 ? -9.437 -6.661 0.482 1.00 95.31 163 LEU A O 1
ATOM 1231 N N . LYS A 1 164 ? -10.840 -7.617 -0.986 1.00 96.12 164 LYS A N 1
ATOM 1232 C CA . LYS A 1 164 ? -10.281 -8.970 -0.819 1.00 96.12 164 LYS A CA 1
ATOM 1233 C C . LYS A 1 164 ? -8.819 -9.038 -1.258 1.00 96.12 164 LYS A C 1
ATOM 1235 O O . LYS A 1 164 ? -8.007 -9.658 -0.579 1.00 96.12 164 LYS A O 1
ATOM 1240 N N . ASP A 1 165 ? -8.491 -8.366 -2.356 1.00 96.38 165 ASP A N 1
ATOM 1241 C CA . ASP A 1 165 ? -7.129 -8.317 -2.884 1.00 96.38 165 ASP A CA 1
ATOM 1242 C C . ASP A 1 165 ? -6.231 -7.467 -1.973 1.00 96.38 165 ASP A C 1
ATOM 1244 O O . ASP A 1 165 ? -5.101 -7.847 -1.676 1.00 96.38 165 ASP A O 1
ATOM 1248 N N . ALA A 1 166 ? -6.764 -6.379 -1.403 1.00 96.50 166 ALA A N 1
ATOM 1249 C CA . ALA A 1 166 ? -6.076 -5.603 -0.371 1.00 96.50 166 ALA A CA 1
ATOM 1250 C C . ALA A 1 166 ? -5.743 -6.446 0.882 1.00 96.50 166 ALA A C 1
ATOM 1252 O O . ALA A 1 166 ? -4.612 -6.407 1.368 1.00 96.50 166 ALA A O 1
ATOM 1253 N N . GLU A 1 167 ? -6.696 -7.234 1.392 1.00 96.25 167 GLU A N 1
ATOM 1254 C CA . GLU A 1 167 ? -6.478 -8.165 2.514 1.00 96.25 167 GLU A CA 1
ATOM 1255 C C . GLU A 1 167 ? -5.446 -9.251 2.163 1.00 96.25 167 GLU A C 1
ATOM 1257 O O . GLU A 1 167 ? -4.585 -9.597 2.983 1.00 96.25 167 GLU A O 1
ATOM 1262 N N . PHE A 1 168 ? -5.512 -9.778 0.937 1.00 96.50 168 PHE A N 1
ATOM 1263 C CA . PHE A 1 168 ? -4.587 -10.792 0.444 1.00 96.50 168 PHE A CA 1
ATOM 1264 C C . PHE A 1 168 ? -3.149 -10.269 0.392 1.00 96.50 168 PHE A C 1
ATOM 1266 O O . PHE A 1 168 ? -2.261 -10.918 0.942 1.00 96.50 168 PHE A O 1
ATOM 1273 N N . VAL A 1 169 ? -2.925 -9.081 -0.175 1.00 96.19 169 VAL A N 1
ATOM 1274 C CA . VAL A 1 169 ? -1.591 -8.463 -0.272 1.00 96.19 169 VAL A CA 1
ATOM 1275 C C . VAL A 1 169 ? -0.970 -8.225 1.100 1.00 96.19 169 VAL A C 1
ATOM 1277 O O . VAL A 1 169 ? 0.217 -8.484 1.282 1.00 96.19 169 VAL A O 1
ATOM 1280 N N . VAL A 1 170 ? -1.743 -7.766 2.090 1.00 96.38 170 VAL A N 1
ATOM 1281 C CA . VAL A 1 170 ? -1.227 -7.595 3.462 1.00 96.38 170 VAL A CA 1
ATOM 1282 C C . VAL A 1 170 ? -0.875 -8.950 4.081 1.00 96.38 170 VAL A C 1
ATOM 1284 O O . VAL A 1 170 ? 0.186 -9.097 4.686 1.00 96.38 170 VAL A O 1
ATOM 1287 N N . SER A 1 171 ? -1.710 -9.968 3.868 1.00 95.50 171 SER A N 1
ATOM 1288 C CA . SER A 1 171 ? -1.426 -11.328 4.342 1.00 95.50 171 SER A CA 1
ATOM 1289 C C . SER A 1 171 ? -0.166 -11.913 3.692 1.00 95.50 171 SER A C 1
ATOM 1291 O O . SER A 1 171 ? 0.620 -12.603 4.340 1.00 95.50 171 SER A O 1
ATOM 1293 N N . GLU A 1 172 ? 0.038 -11.666 2.400 1.00 95.31 172 GLU A N 1
ATOM 1294 C CA . GLU A 1 172 ? 1.226 -12.096 1.663 1.00 95.31 172 GLU A CA 1
ATOM 1295 C C . GLU A 1 172 ? 2.489 -11.364 2.138 1.00 95.31 172 GLU A C 1
ATOM 1297 O O . GLU A 1 172 ? 3.532 -11.993 2.337 1.00 95.31 172 GLU A O 1
ATOM 1302 N N . MET A 1 173 ? 2.379 -10.057 2.384 1.00 96.25 173 MET A N 1
ATOM 1303 C CA . MET A 1 173 ? 3.440 -9.220 2.939 1.00 96.25 173 MET A CA 1
ATOM 1304 C C . MET A 1 173 ? 3.967 -9.803 4.258 1.00 96.25 173 MET A C 1
ATOM 1306 O O . MET A 1 173 ? 5.174 -10.017 4.400 1.00 96.25 173 MET A O 1
ATOM 1310 N N . GLU A 1 174 ? 3.068 -10.158 5.179 1.00 93.44 174 GLU A N 1
ATOM 1311 C CA . GLU A 1 174 ? 3.417 -10.780 6.462 1.00 93.44 174 GLU A CA 1
ATOM 1312 C C . GLU A 1 174 ? 4.024 -12.180 6.299 1.00 93.44 174 GLU A C 1
ATOM 1314 O O . GLU A 1 174 ? 5.049 -12.482 6.913 1.00 93.44 174 GLU A O 1
ATOM 1319 N N . ARG A 1 175 ? 3.442 -13.033 5.440 1.00 94.44 175 ARG A N 1
ATOM 1320 C CA . ARG A 1 175 ? 3.986 -14.377 5.140 1.00 94.44 175 ARG A CA 1
ATOM 1321 C C . ARG A 1 175 ? 5.386 -14.315 4.537 1.00 94.44 175 ARG A C 1
ATOM 1323 O O . ARG A 1 175 ? 6.193 -15.210 4.773 1.00 94.44 175 ARG A O 1
ATOM 1330 N N . SER A 1 176 ? 5.677 -13.251 3.798 1.00 91.81 176 SER A N 1
ATOM 1331 C CA . SER A 1 176 ? 6.994 -12.973 3.223 1.00 91.81 176 SER A CA 1
ATOM 1332 C C . SER A 1 176 ? 7.982 -12.370 4.231 1.00 91.81 176 SER A C 1
ATOM 1334 O O . SER A 1 176 ? 9.109 -12.036 3.863 1.00 91.81 176 SER A O 1
ATOM 1336 N N . GLY A 1 177 ? 7.582 -12.210 5.498 1.00 93.12 177 GLY A N 1
ATOM 1337 C CA . GLY A 1 177 ? 8.406 -11.632 6.560 1.00 93.12 177 GLY A CA 1
ATOM 1338 C C . GLY A 1 177 ? 8.576 -10.115 6.461 1.00 93.12 177 GLY A C 1
ATOM 1339 O O . GLY A 1 177 ? 9.471 -9.556 7.094 1.00 93.12 177 GLY A O 1
ATOM 1340 N N . VAL A 1 178 ? 7.750 -9.433 5.663 1.00 95.38 178 VAL A N 1
ATOM 1341 C CA . VAL A 1 178 ? 7.762 -7.974 5.536 1.00 95.38 178 VAL A CA 1
ATOM 1342 C C . VAL A 1 178 ? 6.735 -7.400 6.510 1.00 95.38 178 VAL A C 1
ATOM 1344 O O . VAL A 1 178 ? 5.555 -7.718 6.441 1.00 95.38 178 VAL A O 1
ATOM 1347 N N . LEU A 1 179 ? 7.176 -6.547 7.435 1.00 93.12 179 LEU A N 1
ATOM 1348 C CA . LEU A 1 179 ? 6.299 -6.021 8.484 1.00 93.12 179 LEU A CA 1
ATOM 1349 C C . LEU A 1 179 ? 5.429 -4.858 7.976 1.00 93.12 179 LEU A C 1
ATOM 1351 O O . LEU A 1 179 ? 5.982 -3.908 7.398 1.00 93.12 179 LEU A O 1
ATOM 1355 N N . PRO A 1 180 ? 4.098 -4.898 8.202 1.00 94.88 180 PRO A N 1
ATOM 1356 C CA . PRO A 1 180 ? 3.204 -3.770 7.965 1.00 94.88 180 PRO A CA 1
ATOM 1357 C C . PRO A 1 180 ? 3.679 -2.514 8.697 1.00 94.88 180 PRO A C 1
ATOM 1359 O O . PRO A 1 180 ? 4.097 -2.573 9.854 1.00 94.88 180 PRO A O 1
ATOM 1362 N N . ASN A 1 181 ? 3.609 -1.366 8.027 1.00 94.50 181 ASN A N 1
ATOM 1363 C CA . ASN A 1 181 ? 3.919 -0.073 8.632 1.00 94.50 181 ASN A CA 1
ATOM 1364 C C . ASN A 1 181 ? 2.665 0.801 8.754 1.00 94.50 181 ASN A C 1
ATOM 1366 O O . ASN A 1 181 ? 1.566 0.403 8.369 1.00 94.50 181 ASN A O 1
ATOM 1370 N N . GLU A 1 182 ? 2.834 2.020 9.267 1.00 93.69 182 GLU A N 1
ATOM 1371 C CA . GLU A 1 182 ? 1.748 2.994 9.433 1.00 93.69 182 GLU A CA 1
ATOM 1372 C C . GLU A 1 182 ? 0.917 3.187 8.154 1.00 93.69 182 GLU A C 1
ATOM 1374 O O . GLU A 1 182 ? -0.314 3.228 8.194 1.00 93.69 182 GLU A O 1
ATOM 1379 N N . GLN A 1 183 ? 1.585 3.256 7.002 1.00 93.06 183 GLN A N 1
ATOM 1380 C CA . GLN A 1 183 ? 0.932 3.433 5.712 1.00 93.06 183 GLN A CA 1
ATOM 1381 C C . GLN A 1 183 ? 0.152 2.181 5.284 1.00 93.06 183 GLN A C 1
ATOM 1383 O O . GLN A 1 183 ? -0.948 2.318 4.753 1.00 93.06 183 GLN A O 1
ATOM 1388 N N . THR A 1 184 ? 0.673 0.979 5.549 1.00 95.56 184 THR A N 1
ATOM 1389 C CA . THR A 1 184 ? -0.035 -0.287 5.296 1.00 95.56 184 THR A CA 1
ATOM 1390 C C . THR A 1 184 ? -1.352 -0.336 6.071 1.00 95.56 184 THR A C 1
ATOM 1392 O O . THR A 1 184 ? -2.409 -0.555 5.480 1.00 95.56 184 THR A O 1
ATOM 1395 N N . TYR A 1 185 ? -1.308 -0.050 7.377 1.00 95.56 185 TYR A N 1
ATOM 1396 C CA . TYR A 1 185 ? -2.502 -0.016 8.225 1.00 95.56 185 TYR A CA 1
ATOM 1397 C C . TYR A 1 185 ? -3.485 1.076 7.800 1.00 95.56 185 TYR A C 1
ATOM 1399 O O . TYR A 1 185 ? -4.684 0.819 7.726 1.00 95.56 185 TYR A O 1
ATOM 1407 N N . SER A 1 186 ? -2.986 2.265 7.448 1.00 93.88 186 SER A N 1
ATOM 1408 C CA . SER A 1 186 ? -3.828 3.361 6.951 1.00 93.88 186 SER A CA 1
ATOM 1409 C C . SER A 1 186 ? -4.600 2.953 5.692 1.00 93.88 186 SER A C 1
ATOM 1411 O O . SER A 1 186 ? -5.810 3.151 5.624 1.00 93.88 186 SER A O 1
ATOM 1413 N N . PHE A 1 187 ? -3.932 2.314 4.725 1.00 94.69 187 PHE A N 1
ATOM 1414 C CA . PHE A 1 187 ? -4.587 1.825 3.509 1.00 94.69 187 PHE A CA 1
ATOM 1415 C C . PHE A 1 187 ? -5.588 0.709 3.783 1.00 94.69 187 PHE A C 1
ATOM 1417 O O . PHE A 1 187 ? -6.662 0.705 3.190 1.00 94.69 187 PHE A O 1
ATOM 1424 N N . LEU A 1 188 ? -5.282 -0.216 4.691 1.00 95.06 188 LEU A N 1
ATOM 1425 C CA . LEU A 1 188 ? -6.218 -1.280 5.039 1.00 95.06 188 LEU A CA 1
ATOM 1426 C C . LEU A 1 188 ? -7.477 -0.718 5.726 1.00 95.06 188 LEU A C 1
ATOM 1428 O O . LEU A 1 188 ? -8.594 -1.124 5.405 1.00 95.06 188 LEU A O 1
ATOM 1432 N N . ILE A 1 189 ? -7.319 0.274 6.606 1.00 93.44 189 ILE A N 1
ATOM 1433 C CA . ILE A 1 189 ? -8.434 1.005 7.229 1.00 93.44 189 ILE A CA 1
ATOM 1434 C C . ILE A 1 189 ? -9.255 1.754 6.177 1.00 93.44 189 ILE A C 1
ATOM 1436 O O . ILE A 1 189 ? -10.486 1.715 6.232 1.00 93.44 189 ILE A O 1
ATOM 1440 N N . ASP A 1 190 ? -8.611 2.369 5.184 1.00 92.00 190 ASP A N 1
ATOM 1441 C CA . ASP A 1 190 ? -9.309 2.970 4.047 1.00 92.00 190 ASP A CA 1
ATOM 1442 C C . ASP A 1 190 ? -10.082 1.944 3.225 1.00 92.00 190 ASP A C 1
ATOM 1444 O O . ASP A 1 190 ? -11.225 2.218 2.861 1.00 92.00 190 ASP A O 1
ATOM 1448 N N . ALA A 1 191 ? -9.498 0.770 2.966 1.00 94.19 191 ALA A N 1
ATOM 1449 C CA . ALA A 1 191 ? -10.142 -0.327 2.244 1.00 94.19 191 ALA A CA 1
ATOM 1450 C C . ALA A 1 191 ? -11.458 -0.720 2.926 1.00 94.19 191 ALA A C 1
ATOM 1452 O O . ALA A 1 191 ? -12.520 -0.739 2.301 1.00 94.19 191 ALA A O 1
ATOM 1453 N N . TYR A 1 192 ? -11.394 -0.980 4.234 1.00 92.75 192 TYR A N 1
ATOM 1454 C CA . TYR A 1 192 ? -12.558 -1.338 5.035 1.00 92.75 192 TYR A CA 1
ATOM 1455 C C . TYR A 1 192 ? -13.555 -0.184 5.153 1.00 92.75 192 TYR A C 1
ATOM 1457 O O . TYR A 1 192 ? -14.760 -0.413 5.065 1.00 92.75 192 TYR A O 1
ATOM 1465 N N . GLY A 1 193 ? -13.083 1.054 5.304 1.00 88.00 193 GLY A N 1
ATOM 1466 C CA . GLY A 1 193 ? -13.932 2.245 5.320 1.00 88.00 193 GLY A CA 1
ATOM 1467 C C . GLY A 1 193 ? -14.713 2.421 4.015 1.00 88.00 193 GLY A C 1
ATOM 1468 O O . GLY A 1 193 ? -15.928 2.598 4.052 1.00 88.00 193 GLY A O 1
ATOM 1469 N N . ASN A 1 194 ? -14.043 2.291 2.866 1.00 87.56 194 ASN A N 1
ATOM 1470 C CA . ASN A 1 194 ? -14.650 2.387 1.533 1.00 87.56 194 ASN A CA 1
ATOM 1471 C C . ASN A 1 194 ? -15.655 1.260 1.269 1.00 87.56 194 ASN A C 1
ATOM 1473 O O . ASN A 1 194 ? -16.685 1.488 0.645 1.00 87.56 194 ASN A O 1
ATOM 1477 N N . ALA A 1 195 ? -15.386 0.058 1.781 1.00 88.81 195 ALA A N 1
ATOM 1478 C CA . ALA A 1 195 ? -16.304 -1.075 1.703 1.00 88.81 195 ALA A CA 1
ATOM 1479 C C . ALA A 1 195 ? -17.461 -1.000 2.716 1.00 88.81 195 ALA A C 1
ATOM 1481 O O . ALA A 1 195 ? -18.277 -1.920 2.782 1.00 88.81 195 ALA A O 1
ATOM 1482 N N . GLY A 1 196 ? -17.512 0.042 3.554 1.00 85.25 196 GLY A N 1
ATOM 1483 C CA . GLY A 1 196 ? -18.498 0.153 4.619 1.00 85.25 196 GLY A CA 1
ATOM 1484 C C . GLY A 1 196 ? -18.391 -0.989 5.630 1.00 85.25 196 GLY A C 1
ATOM 1485 O O . GLY A 1 196 ? -19.406 -1.509 6.061 1.00 85.25 196 GLY A O 1
ATOM 1486 N N . ARG A 1 197 ? -17.185 -1.403 6.021 1.00 88.31 197 ARG A N 1
ATOM 1487 C CA . ARG A 1 197 ? -16.920 -2.436 7.042 1.00 88.31 197 ARG A CA 1
ATOM 1488 C C . ARG A 1 197 ? -16.138 -1.844 8.214 1.00 88.31 197 ARG A C 1
ATOM 1490 O O . ARG A 1 197 ? -14.973 -2.149 8.447 1.00 88.31 197 ARG A O 1
ATOM 1497 N N . TRP A 1 198 ? -16.765 -0.940 8.947 1.00 82.38 198 TRP A N 1
ATOM 1498 C CA . TRP A 1 198 ? -16.086 -0.103 9.938 1.00 82.38 198 TRP A CA 1
ATOM 1499 C C . TRP A 1 198 ? -15.750 -0.839 11.239 1.00 82.38 198 TRP A C 1
ATOM 1501 O O . TRP A 1 198 ? -14.736 -0.521 11.859 1.00 82.38 198 TRP A O 1
ATOM 1511 N N . GLU A 1 199 ? -16.517 -1.862 11.635 1.00 86.12 199 GLU A N 1
ATOM 1512 C CA . GLU A 1 199 ? -16.094 -2.775 12.703 1.00 86.12 199 GLU A CA 1
ATOM 1513 C C . GLU A 1 199 ? -14.754 -3.438 12.358 1.00 86.12 199 GLU A C 1
ATOM 1515 O O . GLU A 1 199 ? -13.867 -3.488 13.209 1.00 86.12 199 GLU A O 1
ATOM 1520 N N . SER A 1 200 ? -14.564 -3.865 11.104 1.00 91.12 200 SER A N 1
ATOM 1521 C CA . SER A 1 200 ? -13.286 -4.405 10.629 1.00 91.12 200 SER A CA 1
ATOM 1522 C C . SER A 1 200 ? -12.187 -3.341 10.642 1.00 91.12 200 SER A C 1
ATOM 1524 O O . SER A 1 200 ? -11.108 -3.602 11.164 1.00 91.12 200 SER A O 1
ATOM 1526 N N . ALA A 1 201 ? -12.470 -2.115 10.187 1.00 90.56 201 ALA A N 1
ATOM 1527 C CA . ALA A 1 201 ? -11.519 -1.001 10.278 1.00 90.56 201 ALA A CA 1
ATOM 1528 C C . ALA A 1 201 ? -11.064 -0.730 11.729 1.00 90.56 201 ALA A C 1
ATOM 1530 O O . ALA A 1 201 ? -9.891 -0.464 11.981 1.00 90.56 201 ALA A O 1
ATOM 1531 N N . ARG A 1 202 ? -11.969 -0.858 12.708 1.00 88.38 202 ARG A N 1
ATOM 1532 C CA . ARG A 1 202 ? -11.643 -0.720 14.136 1.00 88.38 202 ARG A CA 1
ATOM 1533 C C . ARG A 1 202 ? -10.804 -1.883 14.668 1.00 88.38 202 ARG A C 1
ATOM 1535 O O . ARG A 1 202 ? -9.967 -1.672 15.542 1.00 88.38 202 ARG A O 1
ATOM 1542 N N . ILE A 1 203 ? -11.018 -3.101 14.174 1.00 92.00 203 ILE A N 1
ATOM 1543 C CA . ILE A 1 203 ? -10.155 -4.245 14.502 1.00 92.00 203 ILE A CA 1
ATOM 1544 C C . ILE A 1 203 ? -8.732 -3.976 14.002 1.00 92.00 203 ILE A C 1
ATOM 1546 O O . ILE A 1 203 ? -7.789 -4.149 14.769 1.00 92.00 203 ILE A O 1
ATOM 1550 N N . VAL A 1 204 ? -8.588 -3.462 12.777 1.00 93.81 204 VAL A N 1
ATOM 1551 C CA . VAL A 1 204 ? -7.283 -3.090 12.207 1.00 93.81 204 VAL A CA 1
ATOM 1552 C C . VAL A 1 204 ? -6.607 -1.980 13.014 1.00 93.81 204 VAL A C 1
ATOM 1554 O O . VAL A 1 204 ? -5.411 -2.066 13.267 1.00 93.81 204 VAL A O 1
ATOM 1557 N N . LEU A 1 205 ? -7.350 -0.973 13.492 1.00 90.62 205 LEU A N 1
ATOM 1558 C CA . LEU A 1 205 ? -6.804 0.052 14.394 1.00 90.62 205 LEU A CA 1
ATOM 1559 C C . LEU A 1 205 ? -6.200 -0.567 15.668 1.00 90.62 205 LEU A C 1
ATOM 1561 O O . LEU A 1 205 ? -5.089 -0.226 16.059 1.00 90.62 205 LEU A 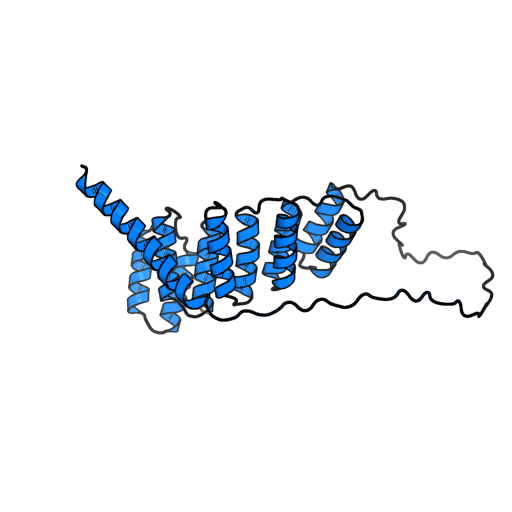O 1
ATOM 1565 N N . LYS A 1 206 ? -6.903 -1.513 16.297 1.00 90.81 206 LYS A N 1
ATOM 1566 C CA . LYS A 1 206 ? -6.390 -2.202 17.492 1.00 90.81 206 LYS A CA 1
ATOM 1567 C C . LYS A 1 206 ? -5.175 -3.078 17.185 1.00 90.81 206 LYS A C 1
ATOM 1569 O O . LYS A 1 206 ? -4.289 -3.207 18.023 1.00 90.81 206 LYS A O 1
ATOM 1574 N N . GLU A 1 207 ? -5.133 -3.696 16.007 1.00 91.69 207 GLU A N 1
ATOM 1575 C CA . GLU A 1 207 ? -3.984 -4.484 15.543 1.00 91.69 207 GLU A CA 1
ATOM 1576 C C . GLU A 1 207 ? -2.758 -3.600 15.281 1.00 91.69 207 GLU A C 1
ATOM 1578 O O . GLU A 1 207 ? -1.643 -3.961 15.664 1.00 91.69 207 GLU A O 1
ATOM 1583 N N . MET A 1 208 ? -2.972 -2.409 14.719 1.00 92.94 208 MET A N 1
ATOM 1584 C CA . MET A 1 208 ? -1.954 -1.376 14.533 1.00 92.94 208 MET A CA 1
ATOM 1585 C C . MET A 1 208 ? -1.328 -0.973 15.880 1.00 92.94 208 MET A C 1
ATOM 1587 O O . MET A 1 208 ? -0.106 -1.036 16.033 1.00 92.94 208 MET A O 1
ATOM 1591 N N . GLU A 1 209 ? -2.156 -0.677 16.888 1.00 89.12 209 GLU A N 1
ATOM 1592 C CA . GLU A 1 209 ? -1.705 -0.363 18.254 1.00 89.12 209 GLU A CA 1
ATOM 1593 C C . GLU A 1 209 ? -0.978 -1.545 18.915 1.00 89.12 209 GLU A C 1
ATOM 1595 O O . GLU A 1 209 ? 0.095 -1.375 19.497 1.00 89.12 209 GLU A O 1
ATOM 1600 N N . ALA A 1 210 ? -1.520 -2.763 18.792 1.00 91.31 210 ALA A N 1
ATOM 1601 C CA . ALA A 1 210 ? -0.905 -3.979 19.332 1.00 91.31 210 ALA A CA 1
ATOM 1602 C C . ALA A 1 210 ? 0.454 -4.296 18.685 1.00 91.31 210 ALA A C 1
ATOM 1604 O O . ALA A 1 210 ? 1.320 -4.900 19.322 1.00 91.31 210 ALA A O 1
ATOM 1605 N N . SER A 1 211 ? 0.655 -3.851 17.444 1.00 89.25 211 SER A N 1
ATOM 1606 C CA . SER A 1 211 ? 1.917 -3.950 16.707 1.00 89.25 211 SER A CA 1
ATOM 1607 C C . SER A 1 211 ? 2.899 -2.815 17.028 1.00 89.25 211 SER A C 1
ATOM 1609 O O . SER A 1 211 ? 3.950 -2.724 16.398 1.00 89.25 211 SER A O 1
ATOM 1611 N N . ASN A 1 212 ? 2.591 -1.960 18.012 1.00 88.88 212 ASN A N 1
ATOM 1612 C CA . ASN A 1 212 ? 3.347 -0.753 18.370 1.00 88.88 212 ASN A CA 1
ATOM 1613 C C . ASN A 1 212 ? 3.507 0.246 17.211 1.00 88.88 212 ASN A C 1
ATOM 1615 O O . ASN A 1 212 ? 4.460 1.028 17.186 1.00 88.88 212 ASN A O 1
ATOM 1619 N N . VAL A 1 213 ? 2.581 0.239 16.252 1.00 90.44 213 VAL A N 1
ATOM 1620 C CA . VAL A 1 213 ? 2.513 1.245 15.193 1.00 90.44 213 VAL A CA 1
ATOM 1621 C C . VAL A 1 213 ? 1.519 2.309 15.646 1.00 90.44 213 VAL A C 1
ATOM 1623 O O . VAL A 1 213 ? 0.371 2.001 15.942 1.00 90.44 213 VAL A O 1
ATOM 1626 N N . GLN A 1 214 ? 1.961 3.561 15.749 1.00 87.25 214 GLN A N 1
ATOM 1627 C CA . GLN A 1 214 ? 1.123 4.632 16.290 1.00 87.25 214 GLN A CA 1
ATOM 1628 C C . GLN A 1 214 ? 0.073 5.081 15.267 1.00 87.25 214 GLN A C 1
ATOM 1630 O O . GLN A 1 214 ? 0.456 5.504 14.172 1.00 87.25 214 GLN A O 1
ATOM 1635 N N . PRO A 1 215 ? -1.233 5.012 15.589 1.00 87.19 215 PRO A N 1
ATOM 1636 C CA . PRO A 1 215 ? -2.270 5.565 14.731 1.00 87.19 215 PRO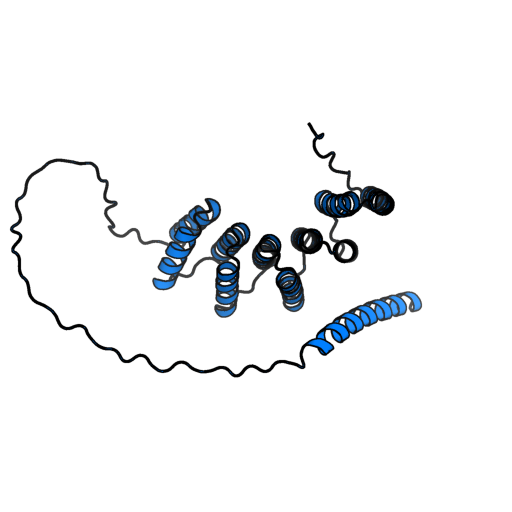 A CA 1
ATOM 1637 C C . PRO A 1 215 ? -2.091 7.072 14.560 1.00 87.19 215 PRO A C 1
ATOM 1639 O O . PRO A 1 215 ? -1.755 7.784 15.503 1.00 87.19 215 PRO A O 1
ATOM 1642 N N . ASN A 1 216 ? -2.339 7.574 13.354 1.00 86.12 216 ASN A N 1
ATOM 1643 C CA . ASN A 1 216 ? -2.280 9.002 13.060 1.00 86.12 216 ASN A CA 1
ATOM 1644 C C . ASN A 1 216 ? -3.687 9.631 13.059 1.00 86.12 216 ASN A C 1
ATOM 1646 O O . ASN A 1 216 ? -4.712 8.947 13.131 1.00 86.12 216 ASN A O 1
ATOM 1650 N N . ALA A 1 217 ? -3.752 10.961 12.944 1.00 86.81 217 ALA A N 1
ATOM 1651 C CA . ALA A 1 217 ? -5.027 11.681 12.931 1.00 86.81 217 ALA A CA 1
ATOM 1652 C C . ALA A 1 217 ? -5.931 11.284 11.751 1.00 86.81 217 ALA A C 1
ATOM 1654 O O . ALA A 1 217 ? -7.158 11.295 11.879 1.00 86.81 217 ALA A O 1
ATOM 1655 N N . TYR A 1 218 ? -5.334 10.897 10.621 1.00 86.31 218 TYR A N 1
ATOM 1656 C CA . TYR A 1 218 ? -6.055 10.463 9.428 1.00 86.31 218 TYR A CA 1
ATOM 1657 C C . TYR A 1 218 ? -6.854 9.179 9.680 1.00 86.31 218 TYR A C 1
ATOM 1659 O O . TYR A 1 218 ? -8.050 9.132 9.387 1.00 86.31 218 TYR A O 1
ATOM 1667 N N . VAL A 1 219 ? -6.228 8.173 10.294 1.00 86.00 219 VAL A N 1
ATOM 1668 C CA . VAL A 1 219 ? -6.857 6.891 10.636 1.00 86.00 219 VAL A CA 1
ATOM 1669 C C . VAL A 1 219 ? -8.088 7.095 11.524 1.00 86.00 219 VAL A C 1
ATOM 1671 O O . VAL A 1 219 ? -9.174 6.603 11.206 1.00 86.00 219 VAL A O 1
ATOM 1674 N N . PHE A 1 220 ? -7.953 7.880 12.597 1.00 87.44 220 PHE A N 1
ATOM 1675 C CA . PHE A 1 220 ? -9.084 8.208 13.468 1.00 87.44 220 PHE A CA 1
ATOM 1676 C C . PHE A 1 220 ? -10.179 8.971 12.717 1.00 87.44 220 PHE A C 1
ATOM 1678 O O . PHE A 1 220 ? -11.356 8.634 12.838 1.00 87.44 220 PHE A O 1
ATOM 1685 N N . SER A 1 221 ? -9.808 9.947 11.883 1.00 87.81 221 SER A N 1
ATOM 1686 C CA . SER A 1 221 ? -10.760 10.745 11.098 1.00 87.81 221 SER A CA 1
ATOM 1687 C C . SER A 1 221 ? -11.583 9.897 10.125 1.00 87.81 221 SER A C 1
ATOM 1689 O O . SER A 1 221 ? -12.778 10.150 9.940 1.00 87.81 221 SER A O 1
ATOM 1691 N N . ARG A 1 222 ? -10.984 8.860 9.526 1.00 85.69 222 ARG A N 1
ATOM 1692 C CA . ARG A 1 222 ? -11.689 7.921 8.637 1.00 85.69 222 ARG A CA 1
ATOM 1693 C C . ARG A 1 222 ? -12.716 7.083 9.385 1.00 85.69 222 ARG A C 1
ATOM 1695 O O . ARG A 1 222 ? -13.858 6.980 8.936 1.00 85.69 222 ARG A O 1
ATOM 1702 N N . ILE A 1 223 ? -12.353 6.558 10.553 1.00 85.62 223 ILE A N 1
ATOM 1703 C CA . ILE A 1 223 ? -13.276 5.796 11.404 1.00 85.62 223 ILE A CA 1
ATOM 1704 C C . ILE A 1 223 ? -14.408 6.701 11.924 1.00 85.62 223 ILE A C 1
ATOM 1706 O O . ILE A 1 223 ? -15.576 6.313 11.872 1.00 85.62 223 ILE A O 1
ATOM 1710 N N . LEU A 1 224 ? -14.091 7.927 12.356 1.00 87.19 224 LEU A N 1
ATOM 1711 C CA . LEU A 1 224 ? -15.074 8.923 12.807 1.00 87.19 224 LEU A CA 1
ATOM 1712 C C . LEU A 1 224 ? -16.073 9.286 11.706 1.00 87.19 224 LEU A C 1
ATOM 1714 O O . LEU A 1 224 ? -17.281 9.270 11.945 1.00 87.19 224 LEU A O 1
ATOM 1718 N N . SER A 1 225 ? -15.582 9.561 10.493 1.00 83.25 225 SER A N 1
ATOM 1719 C CA . SER A 1 225 ? -16.437 9.867 9.339 1.00 83.25 225 SER A CA 1
ATOM 1720 C C . SER A 1 225 ? -17.408 8.719 9.065 1.00 83.25 225 SER A C 1
ATOM 1722 O O . SER A 1 225 ? -18.603 8.948 8.922 1.00 83.25 225 SER A O 1
ATOM 1724 N N . SER A 1 226 ? -16.933 7.471 9.126 1.00 79.12 226 SER A N 1
ATOM 1725 C CA . SER A 1 226 ? -17.795 6.304 8.925 1.00 79.12 226 SER A CA 1
ATOM 1726 C C . SER A 1 226 ? -18.899 6.155 9.982 1.00 79.12 226 SER A C 1
ATOM 1728 O O . SER A 1 226 ? -19.983 5.676 9.644 1.00 79.12 226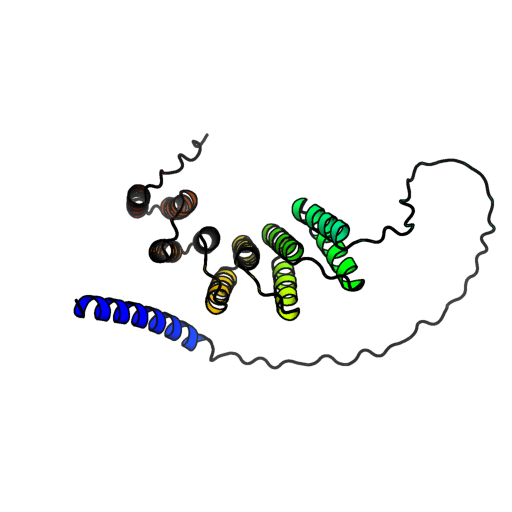 SER A O 1
ATOM 1730 N N . TYR A 1 227 ? -18.656 6.500 11.253 1.00 81.75 227 TYR A N 1
ATOM 1731 C CA . TYR A 1 227 ? -19.705 6.462 12.285 1.00 81.75 227 TYR A CA 1
ATOM 1732 C C . TYR A 1 227 ? -20.701 7.610 12.133 1.00 81.75 227 TYR A C 1
ATOM 1734 O O . TYR A 1 227 ? -21.906 7.400 12.294 1.00 81.75 227 TYR A O 1
ATOM 1742 N N . ARG A 1 228 ? -20.212 8.805 11.780 1.00 82.00 228 ARG A N 1
ATOM 1743 C CA . ARG A 1 228 ? -21.052 9.974 11.495 1.00 82.00 228 ARG A CA 1
ATOM 1744 C C . ARG A 1 228 ? -22.039 9.679 10.371 1.00 82.00 228 ARG A C 1
ATOM 1746 O O . ARG A 1 228 ? -23.230 9.915 10.546 1.00 82.00 228 ARG A O 1
ATOM 1753 N N . ASP A 1 229 ? -21.561 9.111 9.268 1.00 79.62 229 ASP A N 1
ATOM 1754 C CA . ASP A 1 229 ? -22.377 8.857 8.077 1.00 79.62 229 ASP A CA 1
ATOM 1755 C C . ASP A 1 229 ? -23.485 7.806 8.333 1.00 79.62 229 ASP A C 1
ATOM 1757 O O . ASP A 1 229 ? -24.434 7.702 7.561 1.00 79.62 229 ASP A O 1
ATOM 1761 N N . LYS A 1 230 ? -23.406 7.055 9.444 1.00 76.38 230 LYS A N 1
ATOM 1762 C CA . LYS A 1 230 ? -24.429 6.090 9.895 1.00 76.38 230 LYS A CA 1
ATOM 1763 C C . LYS A 1 230 ? -25.300 6.565 11.057 1.00 76.38 230 LYS A C 1
ATOM 1765 O O . LYS A 1 230 ? -26.162 5.815 11.505 1.00 76.38 230 LYS A O 1
ATOM 1770 N N . GLY A 1 231 ? -25.072 7.772 11.573 1.00 80.38 231 GLY A N 1
ATOM 1771 C CA . GLY A 1 231 ? -25.785 8.284 12.749 1.00 80.38 231 GLY A CA 1
ATOM 1772 C C . GLY A 1 231 ? -25.400 7.601 14.069 1.00 80.38 231 GLY A C 1
ATOM 1773 O O . GLY A 1 231 ? -26.072 7.788 15.079 1.00 80.38 231 GLY A O 1
ATOM 1774 N N . GLU A 1 232 ? -24.300 6.846 14.091 1.00 83.19 232 GLU A N 1
ATOM 1775 C CA . GLU A 1 232 ? -23.795 6.095 15.250 1.00 83.19 232 GLU A CA 1
ATOM 1776 C C . GLU A 1 232 ? -22.929 6.995 16.154 1.00 83.19 232 GLU A C 1
ATOM 1778 O O . GLU A 1 232 ? -21.747 6.741 16.415 1.00 83.19 232 GLU A O 1
ATOM 1783 N N . TRP A 1 233 ? -23.505 8.110 16.606 1.00 82.31 233 TRP A N 1
ATOM 1784 C CA . TRP A 1 233 ? -22.785 9.192 17.285 1.00 82.31 233 TRP A CA 1
ATOM 1785 C C . TRP A 1 233 ? -22.135 8.756 18.605 1.00 82.31 233 TRP A C 1
ATOM 1787 O O . TRP A 1 233 ? -21.044 9.223 18.932 1.00 82.31 233 TRP A O 1
ATOM 1797 N N . GLN A 1 234 ? -22.730 7.813 19.342 1.00 85.88 234 GLN A N 1
ATOM 1798 C CA . GLN A 1 234 ? -22.166 7.292 20.594 1.00 85.88 234 GLN A CA 1
ATOM 1799 C C . GLN A 1 234 ? -20.811 6.616 20.357 1.00 85.88 234 GLN A C 1
ATOM 1801 O O . GLN A 1 234 ? -19.860 6.820 21.115 1.00 85.88 234 GLN A O 1
ATOM 1806 N N . LYS A 1 235 ? -20.700 5.839 19.274 1.00 84.00 235 LYS A N 1
ATOM 1807 C CA . LYS A 1 235 ? -19.444 5.189 18.881 1.00 84.00 235 LYS A CA 1
ATOM 1808 C C . LYS A 1 235 ? -18.421 6.229 18.426 1.00 84.00 235 LYS A C 1
ATOM 1810 O O . LYS A 1 235 ? -17.251 6.108 18.775 1.00 84.00 235 LYS A O 1
ATOM 1815 N N . SER A 1 236 ? -18.856 7.292 17.746 1.00 83.06 236 SER A N 1
ATOM 1816 C CA . SER A 1 236 ? -17.982 8.419 17.391 1.00 83.06 236 SER A CA 1
ATOM 1817 C C . SER A 1 236 ? -17.340 9.071 18.625 1.00 83.06 236 SER A C 1
ATOM 1819 O O . SER A 1 236 ? -16.142 9.345 18.610 1.00 83.06 236 SER A O 1
ATOM 1821 N N . PHE A 1 237 ? -18.087 9.270 19.718 1.00 84.44 237 PHE A N 1
ATOM 1822 C CA . PHE A 1 237 ? -17.516 9.780 20.975 1.00 84.44 237 PHE A CA 1
ATOM 1823 C C . PHE A 1 237 ? -16.503 8.819 21.599 1.00 84.44 237 PHE A C 1
ATOM 1825 O O . PHE A 1 237 ? -15.489 9.261 22.139 1.00 84.44 237 PHE A O 1
ATOM 1832 N N . GLN A 1 238 ? -16.745 7.509 21.507 1.00 85.94 238 GLN A N 1
ATOM 1833 C CA . GLN A 1 238 ? -15.776 6.516 21.964 1.00 85.94 238 GLN A CA 1
ATOM 1834 C C . GLN A 1 238 ? -14.454 6.636 21.194 1.00 85.94 238 GLN A C 1
ATOM 1836 O O . GLN A 1 238 ? -13.396 6.643 21.817 1.00 85.94 238 GLN A O 1
ATOM 1841 N N . VAL A 1 239 ? -14.514 6.794 19.869 1.00 86.00 239 VAL A N 1
ATOM 1842 C CA . VAL A 1 239 ? -13.317 6.961 19.029 1.00 86.00 239 VAL A CA 1
ATOM 1843 C C . VAL A 1 239 ? -12.591 8.276 19.315 1.00 86.00 239 VAL A C 1
ATOM 1845 O O . VAL A 1 239 ? -11.368 8.281 19.354 1.00 86.00 239 VAL A O 1
ATOM 1848 N N . LEU A 1 240 ? -13.303 9.377 19.585 1.00 85.62 240 LEU A N 1
ATOM 1849 C CA . LEU A 1 240 ? -12.667 10.636 20.007 1.00 85.62 240 LEU A CA 1
ATOM 1850 C C . LEU A 1 240 ? -11.889 10.477 21.319 1.00 85.62 240 LEU A C 1
ATOM 1852 O O . LEU A 1 240 ? -10.774 10.973 21.441 1.00 85.62 240 LEU A O 1
ATOM 1856 N N . LYS A 1 241 ? -12.444 9.735 22.280 1.00 85.88 241 LYS A N 1
ATOM 1857 C CA . LYS A 1 241 ? -11.750 9.441 23.537 1.00 85.88 241 LYS A CA 1
ATOM 1858 C C . LYS A 1 241 ? -10.527 8.544 23.322 1.00 85.88 241 LYS A C 1
ATOM 1860 O O . LYS A 1 241 ? -9.498 8.759 23.953 1.00 85.88 241 LYS A O 1
ATOM 1865 N N . GLU A 1 242 ? -10.630 7.539 22.449 1.00 86.00 242 GLU A N 1
ATOM 1866 C CA . GLU A 1 242 ? -9.490 6.698 22.045 1.00 86.00 242 GLU A CA 1
ATOM 1867 C C . GLU A 1 242 ? -8.390 7.555 21.390 1.00 86.00 242 GLU A C 1
ATOM 1869 O O . GLU A 1 242 ? -7.228 7.454 21.769 1.00 86.00 242 GLU A O 1
ATOM 1874 N N . MET A 1 243 ? -8.768 8.478 20.505 1.00 86.62 243 MET A N 1
ATOM 1875 C CA . MET A 1 243 ? -7.863 9.415 19.840 1.00 86.62 243 MET A CA 1
ATOM 1876 C C . MET A 1 243 ? -7.093 10.308 20.831 1.00 86.62 243 MET A C 1
ATOM 1878 O O . MET A 1 243 ? -5.870 10.427 20.728 1.00 86.62 243 MET A O 1
ATOM 1882 N N . GLU A 1 244 ? -7.782 10.878 21.825 1.00 85.81 244 GLU A N 1
ATOM 1883 C CA . GLU A 1 244 ? -7.159 11.668 22.898 1.00 85.81 244 GLU A CA 1
ATOM 1884 C C . GLU A 1 244 ? -6.206 10.832 23.763 1.00 85.81 244 GLU A C 1
ATOM 1886 O O . GLU A 1 244 ? -5.100 11.280 24.071 1.00 85.81 244 GLU A O 1
ATOM 1891 N N . ASN A 1 245 ? -6.603 9.606 24.121 1.00 85.81 245 ASN A N 1
ATOM 1892 C CA . ASN A 1 245 ? -5.770 8.692 24.908 1.00 85.81 245 ASN A CA 1
ATOM 1893 C C . ASN A 1 245 ? -4.490 8.284 24.167 1.00 85.81 245 ASN A C 1
ATOM 1895 O O . ASN A 1 245 ? -3.452 8.106 24.803 1.00 85.81 245 ASN A O 1
ATOM 1899 N N . SER A 1 246 ? -4.549 8.171 22.839 1.00 81.62 246 SER A N 1
ATOM 1900 C CA . SER A 1 246 ? -3.386 7.900 21.986 1.00 81.62 246 SER A CA 1
ATOM 1901 C C . SER A 1 246 ? -2.532 9.153 21.726 1.00 81.62 246 SER A C 1
ATOM 1903 O O . SER A 1 246 ? -1.561 9.097 20.976 1.00 81.62 246 SER A O 1
ATOM 1905 N N . GLY A 1 247 ? -2.861 10.297 22.343 1.00 82.12 247 GLY A N 1
ATOM 1906 C CA . GLY A 1 247 ? -2.113 11.552 22.218 1.00 82.12 247 GLY A CA 1
ATOM 1907 C C . GLY A 1 247 ? -2.267 12.240 20.860 1.00 82.12 247 GLY A C 1
ATOM 1908 O O . GLY A 1 247 ? -1.547 13.195 20.561 1.00 82.12 247 GLY A O 1
ATOM 1909 N N . VAL A 1 248 ? -3.204 11.779 20.031 1.00 83.25 248 VAL A N 1
ATOM 1910 C CA . VAL A 1 248 ? -3.449 12.317 18.696 1.00 83.25 248 VAL A CA 1
ATOM 1911 C C . VAL A 1 248 ? -4.530 13.384 18.805 1.00 83.25 248 VAL A C 1
ATOM 1913 O O . VAL A 1 248 ? -5.600 13.155 19.358 1.00 83.25 248 VAL A O 1
ATOM 1916 N N . ARG A 1 249 ? -4.278 14.585 18.285 1.00 76.62 249 ARG A N 1
ATOM 1917 C CA . ARG A 1 249 ? -5.306 15.634 18.268 1.00 76.62 249 ARG A CA 1
ATOM 1918 C C . ARG A 1 249 ? -6.239 15.445 17.075 1.00 76.62 249 ARG A C 1
ATOM 1920 O O . ARG A 1 249 ? -5.721 15.246 15.974 1.00 76.62 249 ARG A O 1
ATOM 1927 N N . PRO A 1 250 ? -7.573 15.539 17.263 1.00 70.44 250 PRO A N 1
ATOM 1928 C CA . PRO A 1 250 ? -8.519 15.602 16.158 1.00 70.44 250 PRO A CA 1
ATOM 1929 C C . PRO A 1 250 ? -8.056 16.649 15.161 1.00 70.44 250 PRO A C 1
ATOM 1931 O O . PRO A 1 250 ? -7.850 17.809 15.537 1.00 70.44 250 PRO A O 1
ATOM 1934 N N . ASP A 1 251 ? -7.861 16.234 13.909 1.00 68.25 251 ASP A N 1
ATOM 1935 C CA . ASP A 1 251 ? -7.660 17.202 12.846 1.00 68.25 251 ASP A CA 1
ATOM 1936 C C . ASP A 1 251 ? -8.928 18.056 12.808 1.00 68.25 251 ASP A C 1
ATOM 1938 O O . ASP A 1 251 ? -10.042 17.539 12.659 1.00 68.25 251 ASP A O 1
ATOM 1942 N N . ARG A 1 252 ? -8.781 19.360 13.052 1.00 56.75 252 ARG A N 1
ATOM 1943 C CA . ARG A 1 252 ? -9.892 20.304 12.951 1.00 56.75 252 ARG A CA 1
ATOM 1944 C C . ARG A 1 252 ? -10.145 20.491 11.462 1.00 56.75 252 ARG A C 1
ATOM 1946 O O . ARG A 1 252 ? -9.675 21.452 10.860 1.00 56.75 252 ARG A O 1
ATOM 1953 N N . GLY A 1 253 ? -10.831 19.519 10.865 1.00 51.19 253 GLY A N 1
ATOM 1954 C CA . GLY A 1 253 ? -11.230 19.555 9.470 1.00 51.19 253 GLY A CA 1
ATOM 1955 C C . GLY A 1 253 ? -11.920 20.882 9.175 1.00 51.19 253 GLY A C 1
ATOM 1956 O O . GLY A 1 253 ? -12.796 21.303 9.933 1.00 51.19 253 GLY A O 1
ATOM 1957 N N . ARG A 1 254 ? -11.459 21.539 8.103 1.00 44.88 254 ARG A N 1
ATOM 1958 C CA . ARG A 1 254 ? -11.984 22.801 7.575 1.00 44.88 254 ARG A CA 1
ATOM 1959 C C . ARG A 1 254 ? -13.500 22.842 7.705 1.00 44.88 254 ARG A C 1
ATOM 1961 O O . ARG A 1 254 ? -14.189 21.940 7.232 1.00 44.88 254 ARG A O 1
ATOM 1968 N N . GLU A 1 255 ? -13.960 23.902 8.357 1.00 35.56 255 GLU A N 1
ATOM 1969 C CA . GLU A 1 255 ? -15.358 24.280 8.475 1.00 35.56 255 GLU A CA 1
ATOM 1970 C C . GLU A 1 255 ? -16.069 24.083 7.136 1.00 35.56 255 GLU A C 1
ATOM 1972 O O . GLU A 1 255 ? -15.602 24.551 6.095 1.00 35.56 255 GLU A O 1
ATOM 1977 N N . ALA A 1 256 ? -17.199 23.381 7.189 1.00 34.75 256 ALA A N 1
ATOM 1978 C CA . ALA A 1 256 ? -18.205 23.456 6.151 1.00 34.75 256 ALA A CA 1
ATOM 1979 C C . ALA A 1 256 ? -18.507 24.940 5.881 1.00 34.75 256 ALA A C 1
ATOM 1981 O O . ALA A 1 256 ? -18.928 25.664 6.786 1.00 34.75 256 ALA A O 1
ATOM 1982 N N . ARG A 1 257 ? -18.253 25.383 4.652 1.00 33.09 257 ARG A N 1
ATOM 1983 C CA . ARG A 1 257 ? -18.800 26.607 4.072 1.00 33.09 257 ARG A CA 1
ATOM 1984 C C . ARG A 1 257 ? -19.470 26.243 2.764 1.00 33.09 257 ARG A C 1
ATOM 1986 O O . ARG A 1 257 ? -18.887 25.401 2.044 1.00 33.09 257 ARG A O 1
#

Sequence (257 aa):
MLHKTISKALVTTTSSLSKAAVMTSLLSSTTYPRKSPPPLTLTQPQPHPLLLHWTPLSSDSPSHTEEIECDKLELDVQLSNDIIVGFAKAGDLSKALEFLGAVQGSGLSVKTATLVTVIWALGNGGRTVEAEAIFEEMRDNGLKPRTRAYNALLRGYVKAGLLKDAEFVVSEMERSGVLPNEQTYSFLIDAYGNAGRWESARIVLKEMEASNVQPNAYVFSRILSSYRDKGEWQKSFQVLKEMENSGVRPDRGREAR

Mean predicted aligned error: 15.58 Å